Protein AF-A0A8H4B605-F1 (afdb_monomer)

pLDDT: mean 70.9, std 27.15, range [21.08, 97.38]

Sequence (275 aa):
MTSKRIHILRTYYYMKIYSFSKIIHRFPTRLSHQQNQSVSSTRENDRNFKDRLQKLKGLFDEDLINVEVYKEAQSDLLKSFIRKVPDSIPDILEYKEPLSLLSTQGADWDYQEAPELREILKSCLTKFFGAYKNGKREKKNSPLFTIMGGAGIGKSRLLTELPQIARSAVDNDELKKRLDNALVFNISFENGTAYDPDLDQNPSFAVGTRMLWQLQRRPDMMFPEFQENPKHQLTPRDIIARIARSKHQEPSDLTVFLLLDGVHKLMENSDDGVN

Mean predicted aligned error: 15.96 Å

Structure (mmCIF, N/CA/C/O backbone):
data_AF-A0A8H4B605-F1
#
_entry.id   AF-A0A8H4B605-F1
#
loop_
_atom_site.group_PDB
_atom_site.id
_atom_site.type_symbol
_atom_site.label_atom_id
_atom_site.label_alt_id
_atom_site.label_comp_id
_atom_site.label_asym_id
_atom_site.label_entity_id
_atom_site.label_seq_id
_atom_site.pdbx_PDB_ins_code
_atom_site.Cartn_x
_atom_site.Cartn_y
_atom_site.Cartn_z
_atom_site.occupancy
_atom_site.B_iso_or_equiv
_atom_site.auth_seq_id
_atom_site.auth_comp_id
_atom_site.auth_asym_id
_atom_site.auth_atom_id
_atom_site.pdbx_PDB_model_num
ATOM 1 N N . MET A 1 1 ? 33.235 8.690 28.023 1.00 32.97 1 MET A N 1
ATOM 2 C CA . MET A 1 1 ? 31.792 8.371 27.984 1.00 32.97 1 MET A CA 1
ATOM 3 C C . MET A 1 1 ? 31.029 9.642 27.649 1.00 32.97 1 MET A C 1
ATOM 5 O O . MET A 1 1 ? 30.747 10.437 28.532 1.00 32.97 1 MET A O 1
ATOM 9 N N . THR A 1 2 ? 30.786 9.892 26.367 1.00 27.16 2 THR A N 1
ATOM 10 C CA . THR A 1 2 ? 30.108 11.100 25.879 1.00 27.16 2 THR A CA 1
ATOM 11 C C . THR A 1 2 ? 28.734 10.708 25.350 1.00 27.16 2 THR A C 1
ATOM 13 O O . THR A 1 2 ? 28.610 10.025 24.338 1.00 27.16 2 THR A O 1
ATOM 16 N N . SER A 1 3 ? 27.706 11.111 26.095 1.00 26.75 3 SER A N 1
ATOM 17 C CA . SER A 1 3 ? 26.292 10.954 25.758 1.00 26.75 3 SER A CA 1
ATOM 18 C C . SER A 1 3 ? 25.969 11.750 24.491 1.00 26.75 3 SER A C 1
ATOM 20 O O . SER A 1 3 ? 26.014 12.981 24.497 1.00 26.75 3 SER A O 1
ATOM 22 N N . LYS A 1 4 ? 25.669 11.057 23.386 1.00 25.64 4 LYS A N 1
ATOM 23 C CA . LYS A 1 4 ? 25.084 11.676 22.191 1.00 25.64 4 LYS A CA 1
ATOM 24 C C . LYS A 1 4 ? 23.569 11.709 22.367 1.00 25.64 4 LYS A C 1
ATOM 26 O O . LYS A 1 4 ? 22.887 10.706 22.182 1.00 25.64 4 LYS A O 1
ATOM 31 N N . ARG A 1 5 ? 23.062 12.884 22.744 1.00 24.67 5 ARG A N 1
ATOM 32 C CA . ARG A 1 5 ? 21.639 13.233 22.693 1.00 24.67 5 ARG A CA 1
ATOM 33 C C . ARG A 1 5 ? 21.150 13.118 21.248 1.00 24.67 5 ARG A C 1
ATOM 35 O O . ARG A 1 5 ? 21.671 13.795 20.365 1.00 24.67 5 ARG A O 1
ATOM 42 N N . ILE A 1 6 ? 20.147 12.276 21.022 1.00 24.70 6 ILE A N 1
ATOM 43 C CA . ILE A 1 6 ? 19.386 12.248 19.773 1.00 24.70 6 ILE A CA 1
ATOM 44 C C . ILE A 1 6 ? 18.466 13.471 19.795 1.00 24.70 6 ILE A C 1
ATOM 46 O O . ILE A 1 6 ? 17.537 13.556 20.596 1.00 24.70 6 ILE A O 1
ATOM 50 N N . HIS A 1 7 ? 18.767 14.457 18.953 1.00 21.78 7 HIS A N 1
ATOM 51 C CA . HIS A 1 7 ? 17.879 15.584 18.705 1.00 21.78 7 HIS A CA 1
ATOM 52 C C . HIS A 1 7 ? 16.740 15.123 17.793 1.00 21.78 7 HIS A C 1
ATOM 54 O O . HIS A 1 7 ? 16.930 14.953 16.592 1.00 21.78 7 HIS A O 1
ATOM 60 N N . ILE A 1 8 ? 15.549 14.936 18.363 1.00 24.34 8 ILE A N 1
ATOM 61 C CA . ILE A 1 8 ? 14.305 14.856 17.593 1.00 24.34 8 ILE A CA 1
ATOM 62 C C . ILE A 1 8 ? 14.005 16.280 17.114 1.00 24.34 8 ILE A C 1
ATOM 64 O O . ILE A 1 8 ? 13.474 17.109 17.856 1.00 24.34 8 ILE A O 1
ATOM 68 N N . LEU A 1 9 ? 14.419 16.594 15.887 1.00 22.38 9 LEU A N 1
ATOM 69 C CA . LEU A 1 9 ? 14.043 17.835 15.221 1.00 22.38 9 LEU A CA 1
ATOM 70 C C . LEU A 1 9 ? 12.540 17.780 14.921 1.00 22.38 9 LEU A C 1
ATOM 72 O O . LEU A 1 9 ? 12.080 17.024 14.069 1.00 22.38 9 LEU A O 1
ATOM 76 N N . ARG A 1 10 ? 11.768 18.586 15.659 1.00 24.62 10 ARG A N 1
ATOM 77 C CA . ARG A 1 10 ? 10.429 19.012 15.246 1.00 24.62 10 ARG A CA 1
ATOM 78 C C . ARG A 1 10 ? 10.593 19.847 13.984 1.00 24.62 10 ARG A C 1
ATOM 80 O O . ARG A 1 10 ? 10.983 21.008 14.073 1.00 24.62 10 ARG A O 1
ATOM 87 N N . THR A 1 11 ? 10.250 19.273 12.842 1.00 22.33 11 THR A N 1
ATOM 88 C CA . THR A 1 11 ? 10.233 20.007 11.582 1.00 22.33 11 THR A CA 1
ATOM 89 C C . THR A 1 11 ? 8.805 20.050 11.053 1.00 22.33 11 THR A C 1
ATOM 91 O O . THR A 1 11 ? 8.219 19.026 10.710 1.00 22.33 11 THR A O 1
ATOM 94 N N . TYR A 1 12 ? 8.226 21.250 11.047 1.00 23.52 12 TYR A N 1
ATOM 95 C CA . TYR A 1 12 ? 6.986 21.560 10.346 1.00 23.52 12 TYR A CA 1
ATOM 96 C C . TYR A 1 12 ? 7.313 21.745 8.864 1.00 23.52 12 TYR A C 1
ATOM 98 O O . TYR A 1 12 ? 8.066 22.656 8.542 1.00 23.52 12 TYR A O 1
ATOM 106 N N . TYR A 1 13 ? 6.711 20.950 7.979 1.00 22.55 13 TYR A N 1
ATOM 107 C CA . TYR A 1 13 ? 6.620 21.285 6.557 1.00 22.55 13 TYR A CA 1
ATOM 108 C C . TYR A 1 13 ? 5.238 20.910 6.020 1.00 22.55 13 TYR A C 1
ATOM 110 O O . TYR A 1 13 ? 4.766 19.780 6.155 1.00 22.55 13 TYR A O 1
ATOM 118 N N . TYR A 1 14 ? 4.566 21.908 5.446 1.00 21.41 14 TYR A N 1
ATOM 119 C CA . TYR A 1 14 ? 3.368 21.742 4.637 1.00 21.41 14 TYR A CA 1
ATOM 120 C C . TYR A 1 14 ? 3.775 21.099 3.311 1.00 21.41 14 TYR A C 1
ATOM 122 O O . TYR A 1 14 ? 4.576 21.678 2.589 1.00 21.41 14 TYR A O 1
ATOM 130 N N . MET A 1 15 ? 3.164 19.978 2.925 1.00 22.03 15 MET A N 1
ATOM 131 C CA . MET A 1 15 ? 3.163 19.578 1.517 1.00 22.03 15 MET A CA 1
ATOM 132 C C . MET A 1 15 ? 1.749 19.209 1.081 1.00 22.03 15 MET A C 1
ATOM 134 O O . MET A 1 15 ? 1.165 18.197 1.466 1.00 22.03 15 MET A O 1
ATOM 138 N N . LYS A 1 16 ? 1.165 20.132 0.319 1.00 21.08 16 LYS A N 1
ATOM 139 C CA . LYS A 1 16 ? -0.187 20.091 -0.227 1.00 21.08 16 LYS A CA 1
ATOM 140 C C . LYS A 1 16 ? -0.076 19.533 -1.645 1.00 21.08 16 LYS A C 1
ATOM 142 O O . LYS A 1 16 ? 0.220 20.286 -2.564 1.00 21.08 16 LYS A O 1
ATOM 147 N N . ILE A 1 17 ? -0.297 18.232 -1.834 1.00 23.45 17 ILE A N 1
ATOM 148 C CA . ILE A 1 17 ? -0.328 17.638 -3.181 1.00 23.45 17 ILE A CA 1
ATOM 149 C C . ILE A 1 17 ? -1.781 17.547 -3.666 1.00 23.45 17 ILE A C 1
ATOM 151 O O . ILE A 1 17 ? -2.676 17.005 -3.004 1.00 23.45 17 ILE A O 1
ATOM 155 N N . TYR A 1 18 ? -2.027 18.162 -4.820 1.00 23.50 18 TYR A N 1
ATOM 156 C CA . TYR A 1 18 ? -3.325 18.241 -5.478 1.00 23.50 18 TYR A CA 1
ATOM 157 C C . TYR A 1 18 ? -3.777 16.864 -5.989 1.00 23.50 18 TYR A C 1
ATOM 159 O O . TYR A 1 18 ? -2.976 16.037 -6.404 1.00 23.50 18 TYR A O 1
ATOM 167 N N . SER A 1 19 ? -5.092 16.615 -5.947 1.00 23.27 19 SER A N 1
ATOM 168 C CA . SER A 1 19 ? -5.689 15.430 -6.586 1.00 23.27 19 SER A CA 1
ATOM 169 C C . SER A 1 19 ? -5.988 15.789 -8.023 1.00 23.27 19 SER A C 1
ATOM 171 O O . SER A 1 19 ? -6.742 16.733 -8.260 1.00 23.27 19 SER A O 1
ATOM 173 N N . PHE A 1 20 ? -5.456 15.011 -8.956 1.00 25.25 20 PHE A N 1
ATOM 174 C CA . PHE A 1 20 ? -5.861 15.056 -10.349 1.00 25.25 20 PHE A CA 1
ATOM 175 C C . PHE A 1 20 ? -7.273 14.484 -10.488 1.00 25.25 20 PHE A C 1
ATOM 177 O O . PHE A 1 20 ? -7.482 13.276 -10.527 1.00 25.25 20 PHE A O 1
ATOM 184 N N . SER A 1 21 ? -8.265 15.369 -10.555 1.00 21.86 21 SER A N 1
ATOM 185 C CA . SER A 1 21 ? -9.557 15.049 -11.157 1.00 21.86 21 SER A CA 1
ATOM 186 C C . SER A 1 21 ? -10.219 16.317 -11.700 1.00 21.86 21 SER A C 1
ATOM 188 O O . SER A 1 21 ? -10.618 17.176 -10.919 1.00 21.86 21 SER A O 1
ATOM 190 N N . LYS A 1 22 ? -10.382 16.352 -13.031 1.00 24.72 22 LYS A N 1
ATOM 191 C CA . LYS A 1 22 ? -11.228 17.248 -13.848 1.00 24.72 22 LYS A CA 1
ATOM 192 C C . LYS A 1 22 ? -10.863 18.738 -13.902 1.00 24.72 22 LYS A C 1
ATOM 194 O O . LYS A 1 22 ? -11.338 19.493 -13.068 1.00 24.72 22 LYS A O 1
ATOM 199 N N . ILE A 1 23 ? -10.246 19.162 -15.014 1.00 24.00 23 ILE A N 1
ATOM 200 C CA . ILE A 1 23 ? -10.717 20.312 -15.815 1.00 24.00 23 ILE A CA 1
ATOM 201 C C . ILE A 1 23 ? -10.510 19.974 -17.302 1.00 24.00 23 ILE A C 1
ATOM 203 O O . ILE A 1 23 ? -9.414 20.091 -17.837 1.00 24.00 23 ILE A O 1
ATOM 207 N N . ILE A 1 24 ? -11.585 19.540 -17.964 1.00 24.69 24 ILE A N 1
ATOM 208 C CA . ILE A 1 24 ? -11.766 19.730 -19.406 1.00 24.69 24 ILE A CA 1
ATOM 209 C C . ILE A 1 24 ? -12.488 21.068 -19.525 1.00 24.69 24 ILE A C 1
ATOM 211 O O . ILE A 1 24 ? -13.655 21.147 -19.156 1.00 24.69 24 ILE A O 1
ATOM 215 N N . HIS A 1 25 ? -11.827 22.102 -20.039 1.00 23.80 25 HIS A N 1
ATOM 216 C CA . HIS A 1 25 ? -12.519 23.196 -20.712 1.00 23.80 25 HIS A CA 1
ATOM 217 C C . HIS A 1 25 ? -11.689 23.704 -21.895 1.00 23.80 25 HIS A C 1
ATOM 219 O O . HIS A 1 25 ? -10.498 23.969 -21.795 1.00 23.80 25 HIS A O 1
ATOM 225 N N . ARG A 1 26 ? -12.399 23.735 -23.023 1.00 23.75 26 ARG A N 1
ATOM 226 C CA . ARG A 1 26 ? -12.074 24.121 -24.399 1.00 23.75 26 ARG A CA 1
ATOM 227 C C . ARG A 1 26 ? -10.997 25.201 -24.595 1.00 23.75 26 ARG A C 1
ATOM 229 O O . ARG A 1 26 ? -11.018 26.249 -23.962 1.00 23.75 26 ARG A O 1
ATOM 236 N N . PHE A 1 27 ? -10.178 24.939 -25.616 1.00 22.47 27 PHE A N 1
ATOM 237 C CA . PHE A 1 27 ? -9.334 25.867 -26.376 1.00 22.47 27 PHE A CA 1
ATOM 238 C C . PHE A 1 27 ? -10.037 27.171 -26.794 1.00 22.47 27 PHE A C 1
ATOM 240 O O . PHE A 1 27 ? -11.244 27.180 -27.050 1.00 22.47 27 PHE A O 1
ATOM 247 N N . PRO A 1 28 ? -9.225 28.200 -27.088 1.00 23.44 28 PRO A N 1
ATOM 248 C CA . PRO A 1 28 ? -9.201 28.712 -28.450 1.00 23.44 28 PRO A CA 1
ATOM 249 C C . PRO A 1 28 ? -7.814 28.590 -29.100 1.00 23.44 28 PRO A C 1
ATOM 251 O O . PRO A 1 28 ? -6.766 28.791 -28.494 1.00 23.44 28 PRO A O 1
ATOM 254 N N . THR A 1 29 ? -7.865 28.238 -30.379 1.00 28.08 29 THR A N 1
ATOM 255 C CA . THR A 1 29 ? -6.799 28.148 -31.381 1.00 28.08 29 THR A CA 1
ATOM 256 C C . THR A 1 29 ? -5.904 29.384 -31.479 1.00 28.08 29 THR A C 1
ATOM 258 O O . THR A 1 29 ? -6.416 30.493 -31.626 1.00 28.08 29 THR A O 1
ATOM 261 N N . ARG A 1 30 ? -4.589 29.165 -31.625 1.00 23.16 30 ARG A N 1
ATOM 262 C CA . ARG A 1 30 ? -3.732 29.929 -32.549 1.00 23.16 30 ARG A CA 1
ATOM 263 C C . ARG A 1 30 ? -2.654 29.024 -33.151 1.00 23.16 30 ARG A C 1
ATOM 265 O O . ARG A 1 30 ? -1.849 28.433 -32.442 1.00 23.16 30 ARG A O 1
ATOM 272 N N . LEU A 1 31 ? -2.703 28.923 -34.476 1.00 28.09 31 LEU A N 1
ATOM 273 C CA . LEU A 1 31 ? -1.689 28.353 -35.357 1.00 28.09 31 LEU A CA 1
ATOM 274 C C . LEU A 1 31 ? -0.429 29.228 -35.350 1.00 28.09 31 LEU A C 1
ATOM 276 O O . LEU A 1 31 ? -0.543 30.437 -35.538 1.00 28.09 31 LEU A O 1
ATOM 280 N N . SER A 1 32 ? 0.749 28.609 -35.282 1.00 25.92 32 SER A N 1
ATOM 281 C CA . SER A 1 32 ? 1.914 29.051 -36.057 1.00 25.92 32 SER A CA 1
ATOM 282 C C . SER A 1 32 ? 2.944 27.927 -36.196 1.00 25.92 32 SER A C 1
ATOM 284 O O . SER A 1 32 ? 3.294 27.257 -35.231 1.00 25.92 32 SER A O 1
ATOM 286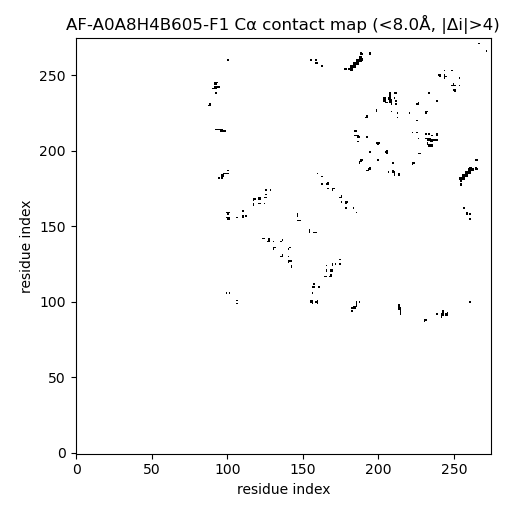 N N . HIS A 1 33 ? 3.369 27.752 -37.444 1.00 30.44 33 HIS A N 1
ATOM 287 C CA . HIS A 1 33 ? 4.397 26.886 -38.014 1.00 30.44 33 HIS A CA 1
ATOM 288 C C . HIS A 1 33 ? 5.571 26.435 -37.129 1.00 30.44 33 HIS A C 1
ATOM 290 O O . HIS A 1 33 ? 6.302 27.267 -36.608 1.00 30.44 33 HIS A O 1
ATOM 296 N N . GLN A 1 34 ? 5.854 25.126 -37.170 1.00 27.06 34 GLN A N 1
ATOM 297 C CA . GLN A 1 34 ? 7.146 24.574 -37.616 1.00 27.06 34 GLN A CA 1
ATOM 298 C C . GLN A 1 34 ? 6.997 23.060 -37.878 1.00 27.06 34 GLN A C 1
ATOM 300 O O . GLN A 1 34 ? 7.160 22.222 -36.999 1.00 27.06 34 GLN A O 1
ATOM 305 N N . GLN A 1 35 ? 6.642 22.709 -39.117 1.00 31.20 35 GLN A N 1
ATOM 306 C CA . GLN A 1 35 ? 6.893 21.384 -39.686 1.00 31.20 35 GLN A CA 1
ATOM 307 C C . GLN A 1 35 ? 8.204 21.466 -40.467 1.00 31.20 35 GLN A C 1
ATOM 309 O O . GLN A 1 35 ? 8.318 22.328 -41.335 1.00 31.20 35 GLN A O 1
ATOM 314 N N . ASN A 1 36 ? 9.154 20.587 -40.134 1.00 32.16 36 ASN A N 1
ATOM 315 C CA . ASN A 1 36 ? 10.130 19.924 -41.017 1.00 32.16 36 ASN A CA 1
ATOM 316 C C . ASN A 1 36 ? 11.431 19.649 -40.257 1.00 32.16 36 ASN A C 1
ATOM 318 O O . ASN A 1 36 ? 12.323 20.489 -40.279 1.00 32.16 36 ASN A O 1
ATOM 322 N N . GLN A 1 37 ? 11.552 18.468 -39.629 1.00 31.28 37 GLN A N 1
ATOM 323 C CA . GLN A 1 37 ? 12.867 17.859 -39.340 1.00 31.28 37 GLN A CA 1
ATOM 324 C C . GLN A 1 37 ? 12.869 16.354 -38.967 1.00 31.28 37 GLN A C 1
ATOM 326 O O . GLN A 1 37 ? 13.937 15.801 -38.744 1.00 31.28 37 GLN A O 1
ATOM 331 N N . SER A 1 38 ? 11.740 15.632 -38.962 1.00 31.97 38 SER A N 1
ATOM 332 C CA . SER A 1 38 ? 11.678 14.252 -38.423 1.00 31.97 38 SER A CA 1
ATOM 333 C C . SER A 1 38 ? 11.599 13.101 -39.445 1.00 31.97 38 SER A C 1
ATOM 335 O O . SER A 1 38 ? 11.266 11.981 -39.068 1.00 31.97 38 SER A O 1
ATOM 337 N N . VAL A 1 39 ? 11.913 13.319 -40.730 1.00 33.44 39 VAL A N 1
ATOM 338 C CA . VAL A 1 39 ? 11.772 12.272 -41.779 1.00 33.44 39 VAL A CA 1
ATOM 339 C C . VAL A 1 39 ? 13.117 11.687 -42.260 1.00 33.44 39 VAL A C 1
ATOM 341 O O . VAL A 1 39 ? 13.137 10.706 -43.001 1.00 33.44 39 VAL A O 1
ATOM 344 N N . SER A 1 40 ? 14.266 12.219 -41.828 1.00 32.38 40 SER A N 1
ATOM 345 C CA . SER A 1 40 ? 15.587 11.744 -42.285 1.00 32.38 40 SER A CA 1
ATOM 346 C C . SER A 1 40 ? 16.248 10.685 -41.390 1.00 32.38 40 SER A C 1
ATOM 348 O O . SER A 1 40 ? 16.990 9.859 -41.914 1.00 32.38 40 SER A O 1
ATOM 350 N N . SER A 1 41 ? 15.957 10.628 -40.085 1.00 33.22 41 SER A N 1
ATOM 351 C CA . SER A 1 41 ? 16.666 9.745 -39.135 1.00 33.22 41 SER A CA 1
ATOM 352 C C . SER A 1 41 ? 16.191 8.284 -39.131 1.00 33.22 41 SER A C 1
ATOM 354 O O . SER A 1 41 ? 16.924 7.386 -38.723 1.00 33.22 41 SER A O 1
ATOM 356 N N . THR A 1 42 ? 14.990 8.000 -39.639 1.00 36.31 42 THR A N 1
ATOM 357 C CA . THR A 1 42 ? 14.429 6.636 -39.697 1.00 36.31 42 THR A CA 1
ATOM 358 C C . THR A 1 42 ? 14.982 5.807 -40.862 1.00 36.31 42 THR A C 1
ATOM 360 O O . THR A 1 42 ? 15.028 4.585 -40.775 1.00 36.31 42 THR A O 1
ATOM 363 N N . ARG A 1 43 ? 15.470 6.442 -41.940 1.00 34.59 43 ARG A N 1
ATOM 364 C CA . ARG A 1 43 ? 16.027 5.744 -43.121 1.00 34.59 43 ARG A CA 1
ATOM 365 C C . ARG A 1 43 ? 17.501 5.352 -42.988 1.00 34.59 43 ARG A C 1
ATOM 367 O O . ARG A 1 43 ? 18.003 4.603 -43.831 1.00 34.59 43 ARG A O 1
ATOM 374 N N . GLU A 1 44 ? 18.197 5.880 -41.987 1.00 36.41 44 GLU A N 1
ATOM 375 C CA . GLU A 1 44 ? 19.629 5.650 -41.766 1.00 36.41 44 GLU A CA 1
ATOM 376 C C . GLU A 1 44 ? 19.870 4.440 -40.846 1.00 36.41 44 GLU A C 1
ATOM 378 O O . GLU A 1 44 ? 20.739 3.613 -41.124 1.00 36.41 44 GLU A O 1
ATOM 383 N N . ASN A 1 45 ? 18.998 4.231 -39.852 1.00 40.50 45 ASN A N 1
ATOM 384 C CA . ASN A 1 45 ? 19.025 3.046 -38.984 1.00 40.50 45 ASN A CA 1
ATOM 385 C C . ASN A 1 45 ? 18.645 1.748 -39.721 1.00 40.50 45 ASN A C 1
ATOM 387 O O . ASN A 1 45 ? 19.232 0.695 -39.469 1.00 40.50 45 ASN A O 1
ATOM 391 N N . ASP A 1 46 ? 17.735 1.830 -40.695 1.00 42.34 46 ASP A N 1
ATOM 392 C CA . ASP A 1 46 ? 17.278 0.673 -41.479 1.00 42.34 46 ASP A CA 1
ATOM 393 C C . ASP A 1 46 ? 18.338 0.160 -42.475 1.00 42.34 46 ASP A C 1
ATOM 395 O O . ASP A 1 46 ? 18.443 -1.041 -42.742 1.00 42.34 46 ASP A O 1
ATOM 399 N N . ARG A 1 47 ? 19.177 1.063 -43.009 1.00 43.50 47 ARG A N 1
ATOM 400 C CA . ARG A 1 47 ? 20.316 0.691 -43.869 1.00 43.50 47 ARG A CA 1
ATOM 401 C C . ARG A 1 47 ? 21.427 0.014 -43.072 1.00 43.50 47 ARG A C 1
ATOM 403 O O . ARG A 1 47 ? 21.970 -0.991 -43.520 1.00 43.50 47 ARG A O 1
ATOM 410 N N . ASN A 1 48 ? 21.691 0.501 -41.862 1.00 45.88 48 ASN A N 1
ATOM 411 C CA . ASN A 1 48 ? 22.718 -0.051 -40.981 1.00 45.88 48 ASN A CA 1
ATOM 412 C C . ASN A 1 48 ? 22.365 -1.477 -40.498 1.00 45.88 48 ASN A C 1
ATOM 414 O O . ASN A 1 48 ? 23.240 -2.325 -40.330 1.00 45.88 48 ASN A O 1
ATOM 418 N N . PHE A 1 49 ? 21.073 -1.791 -40.345 1.00 39.62 49 PHE A N 1
ATOM 419 C CA . PHE A 1 49 ? 20.608 -3.143 -40.015 1.00 39.62 49 PHE A CA 1
ATOM 420 C C . PHE A 1 49 ? 20.740 -4.127 -41.193 1.00 39.62 49 PHE A C 1
ATOM 422 O O . PHE A 1 49 ? 21.191 -5.261 -41.008 1.00 39.62 49 PHE A O 1
ATOM 429 N N . LYS A 1 50 ? 20.417 -3.690 -42.420 1.00 43.81 50 LYS A N 1
ATOM 430 C CA . LYS A 1 50 ? 20.562 -4.519 -43.631 1.00 43.81 50 LYS A CA 1
ATOM 431 C C . LYS A 1 50 ? 22.023 -4.827 -43.966 1.00 43.81 50 LYS A C 1
ATOM 433 O O . LYS A 1 50 ? 22.320 -5.983 -44.259 1.00 43.81 50 LYS A O 1
ATOM 438 N N . ASP A 1 51 ? 22.934 -3.867 -43.813 1.00 48.00 51 ASP A N 1
ATOM 439 C CA . ASP A 1 51 ? 24.374 -4.092 -44.023 1.00 48.00 51 ASP A CA 1
ATOM 440 C C . ASP A 1 51 ? 24.974 -5.063 -42.989 1.00 48.00 51 ASP A C 1
ATOM 442 O O . ASP A 1 51 ? 25.833 -5.886 -43.320 1.00 48.00 51 ASP A O 1
ATOM 446 N N . ARG A 1 52 ? 24.484 -5.042 -41.738 1.00 45.56 52 ARG A N 1
ATOM 447 C CA . ARG A 1 52 ? 24.879 -6.012 -40.697 1.00 45.56 52 ARG A CA 1
ATOM 448 C C . ARG A 1 52 ? 24.359 -7.422 -40.992 1.00 45.56 52 ARG A C 1
ATOM 450 O O . ARG A 1 52 ? 25.090 -8.388 -40.782 1.00 45.56 52 ARG A O 1
ATOM 457 N N . LEU A 1 53 ? 23.149 -7.547 -41.541 1.00 39.00 53 LEU A N 1
ATOM 458 C CA . LEU A 1 53 ? 22.590 -8.825 -42.005 1.00 39.00 53 LEU A CA 1
ATOM 459 C C . LEU A 1 53 ? 23.316 -9.374 -43.238 1.00 39.00 53 LEU A C 1
ATOM 461 O O . 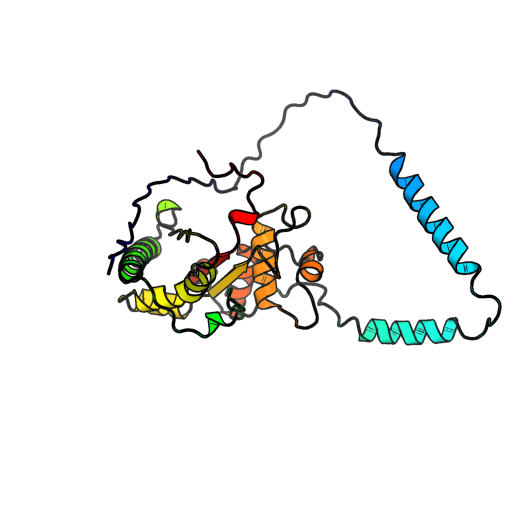LEU A 1 53 ? 23.476 -10.586 -43.368 1.00 39.00 53 LEU A O 1
ATOM 465 N N . GLN A 1 54 ? 23.781 -8.504 -44.132 1.00 44.34 54 GLN A N 1
ATOM 466 C CA . GLN A 1 54 ? 24.507 -8.907 -45.335 1.00 44.34 54 GLN A CA 1
ATOM 467 C C . GLN A 1 54 ? 25.940 -9.358 -45.009 1.00 44.34 54 GLN A C 1
ATOM 469 O O . GLN A 1 54 ? 26.416 -10.327 -45.596 1.00 44.34 54 GLN A O 1
ATOM 474 N N . LYS A 1 55 ? 26.575 -8.761 -43.986 1.00 44.56 55 LYS A N 1
ATOM 475 C CA . LYS A 1 55 ? 27.839 -9.252 -43.404 1.00 44.56 55 LYS A CA 1
ATOM 476 C C . LYS A 1 55 ? 27.715 -10.615 -42.712 1.00 44.56 55 LYS A C 1
ATOM 478 O O . LYS A 1 55 ? 28.668 -11.382 -42.744 1.00 44.56 55 LYS A O 1
ATOM 483 N N . LEU A 1 56 ? 26.560 -10.934 -42.123 1.00 38.69 56 LEU A N 1
ATOM 484 C CA . LEU A 1 56 ? 26.303 -12.240 -41.493 1.00 38.69 56 LEU A CA 1
ATOM 485 C C . LEU A 1 56 ? 26.037 -13.361 -42.510 1.00 38.69 56 LEU A C 1
ATOM 487 O O . LEU A 1 56 ? 26.300 -14.523 -42.217 1.00 38.69 56 LEU A O 1
ATOM 491 N N . LYS A 1 57 ? 25.555 -13.024 -43.713 1.00 38.19 57 LYS A N 1
ATOM 492 C CA . LYS A 1 57 ? 25.302 -13.993 -44.792 1.00 38.19 57 LYS A CA 1
ATOM 493 C C . LYS A 1 57 ? 26.567 -14.491 -45.497 1.00 38.19 57 LYS A C 1
ATOM 495 O O . LYS A 1 57 ? 26.517 -15.553 -46.094 1.00 38.19 57 LYS A O 1
ATOM 500 N N . GLY A 1 58 ? 27.687 -13.769 -45.407 1.00 37.56 58 GLY A N 1
ATOM 501 C CA . GLY A 1 58 ? 28.976 -14.184 -45.984 1.00 37.56 58 GLY A CA 1
ATOM 502 C C . GLY A 1 58 ? 29.807 -15.125 -45.102 1.00 37.56 58 GLY A C 1
ATOM 503 O O . GLY A 1 58 ? 30.970 -15.359 -45.406 1.00 37.56 58 GLY A O 1
ATOM 504 N N . LEU A 1 59 ? 29.249 -15.604 -43.984 1.00 37.75 59 LEU A N 1
ATOM 505 C CA . LEU A 1 59 ? 29.934 -16.460 -43.005 1.00 37.75 59 LEU A CA 1
ATOM 506 C C . LEU A 1 59 ? 29.512 -17.936 -43.069 1.00 37.75 59 LEU A C 1
ATOM 508 O O . LEU A 1 59 ? 30.072 -18.744 -42.334 1.00 37.75 59 LEU A O 1
ATOM 512 N N . PHE A 1 60 ? 28.559 -18.294 -43.934 1.00 32.44 60 PHE A N 1
ATOM 513 C CA . PHE A 1 60 ? 28.048 -19.658 -44.057 1.00 32.44 60 PHE A CA 1
ATOM 514 C C . PHE A 1 60 ? 27.781 -19.983 -45.527 1.00 32.44 60 PHE A C 1
ATOM 516 O O . PHE A 1 60 ? 26.697 -19.697 -46.033 1.00 32.44 60 PHE A O 1
ATOM 523 N N . ASP A 1 61 ? 28.782 -20.555 -46.195 1.00 33.97 61 ASP A N 1
ATOM 524 C CA . ASP A 1 61 ? 28.581 -21.245 -47.468 1.00 33.97 61 ASP A CA 1
ATOM 525 C C . ASP A 1 61 ? 28.332 -22.737 -47.216 1.00 33.97 61 ASP A C 1
ATOM 527 O O . ASP A 1 61 ? 29.042 -23.381 -46.448 1.00 33.97 61 ASP A O 1
ATOM 531 N N . GLU A 1 62 ? 27.284 -23.203 -47.895 1.00 38.69 62 GLU A N 1
ATOM 532 C CA . GLU A 1 62 ? 26.910 -24.576 -48.242 1.00 38.69 62 GLU A CA 1
ATOM 533 C C . GLU A 1 62 ? 26.816 -25.622 -47.121 1.00 38.69 62 GLU A C 1
ATOM 535 O O . GLU A 1 62 ? 27.730 -26.395 -46.880 1.00 38.69 62 GLU A O 1
ATOM 540 N N . ASP A 1 63 ? 25.618 -25.717 -46.533 1.00 35.06 63 ASP A N 1
ATOM 541 C CA . ASP A 1 63 ? 24.923 -27.003 -46.376 1.00 35.06 63 ASP A CA 1
ATOM 542 C C . ASP A 1 63 ? 23.407 -26.750 -46.322 1.00 35.06 63 ASP A C 1
ATOM 544 O O . ASP A 1 63 ? 22.763 -26.566 -45.286 1.00 35.06 63 ASP A O 1
ATOM 548 N N . LEU A 1 64 ? 22.836 -26.666 -47.522 1.00 38.78 64 LEU A N 1
ATOM 549 C CA . LEU A 1 64 ? 21.429 -26.423 -47.830 1.00 38.78 64 LEU A CA 1
ATOM 550 C C . LEU A 1 64 ? 20.596 -27.703 -47.643 1.00 38.78 64 LEU A C 1
ATOM 552 O O . LEU A 1 64 ? 19.950 -28.163 -48.575 1.00 38.78 64 LEU A O 1
ATOM 556 N N . ILE A 1 65 ? 20.588 -28.301 -46.448 1.00 35.69 65 ILE A N 1
ATOM 557 C CA . ILE A 1 65 ? 19.663 -29.395 -46.103 1.00 35.69 65 ILE A CA 1
ATOM 558 C C . ILE A 1 65 ? 19.236 -29.236 -44.630 1.00 35.69 65 ILE A C 1
ATOM 560 O O . ILE A 1 65 ? 20.069 -29.289 -43.734 1.00 35.69 65 ILE A O 1
ATOM 564 N N . ASN A 1 66 ? 17.921 -29.073 -44.394 1.00 34.38 66 ASN A N 1
ATOM 565 C CA . ASN A 1 66 ? 17.198 -29.031 -43.096 1.00 34.38 66 ASN A CA 1
ATOM 566 C C . ASN A 1 66 ? 16.812 -27.670 -42.470 1.00 34.38 66 ASN A C 1
ATOM 568 O O . ASN A 1 66 ? 16.656 -27.582 -41.253 1.00 34.38 66 ASN A O 1
ATOM 572 N N . VAL A 1 67 ? 16.525 -26.624 -43.255 1.00 31.66 67 VAL A N 1
ATOM 573 C CA . VAL A 1 67 ? 15.943 -25.374 -42.700 1.00 31.66 67 VAL A CA 1
ATOM 574 C C . VAL A 1 67 ? 14.412 -25.432 -42.524 1.00 31.66 67 VAL A C 1
ATOM 576 O O . VAL A 1 67 ? 13.874 -24.706 -41.690 1.00 31.66 67 VAL A O 1
ATOM 579 N N . GLU A 1 68 ? 13.685 -26.307 -43.229 1.00 32.47 68 GLU A N 1
ATOM 580 C CA . GLU A 1 68 ? 12.222 -26.423 -43.046 1.00 32.47 68 GLU A CA 1
ATOM 581 C C . GLU A 1 68 ? 11.830 -27.259 -41.818 1.00 32.47 68 GLU A C 1
ATOM 583 O O . GLU A 1 68 ? 10.972 -26.834 -41.048 1.00 32.47 68 GLU A O 1
ATOM 588 N N . VAL A 1 69 ? 12.535 -28.360 -41.534 1.00 33.59 69 VAL A N 1
ATOM 589 C CA . VAL A 1 69 ? 12.242 -29.225 -40.371 1.00 33.59 69 VAL A CA 1
ATOM 590 C C . VAL A 1 69 ? 12.627 -28.556 -39.039 1.00 33.59 69 VAL A C 1
ATOM 592 O O . VAL A 1 69 ? 11.944 -28.722 -38.028 1.00 33.59 69 VAL A O 1
ATOM 595 N N . TYR A 1 70 ? 13.676 -27.724 -39.026 1.00 29.77 70 TYR A N 1
ATOM 596 C CA . TYR A 1 70 ? 14.096 -26.991 -37.823 1.00 29.77 70 TYR A CA 1
ATOM 597 C C . TYR A 1 70 ? 13.180 -25.812 -37.461 1.00 29.77 70 TYR A C 1
ATOM 599 O O . TYR A 1 70 ? 13.123 -25.427 -36.292 1.00 29.77 70 TYR A O 1
ATOM 607 N N . LYS A 1 71 ? 12.437 -25.250 -38.424 1.00 36.22 71 LYS A N 1
ATOM 608 C CA . LYS A 1 71 ? 11.497 -24.148 -38.161 1.00 36.22 71 LYS A CA 1
ATOM 609 C C . LYS A 1 71 ? 10.226 -24.617 -37.462 1.00 36.22 71 LYS A C 1
ATOM 611 O O . LYS A 1 71 ? 9.755 -23.918 -36.568 1.00 36.22 71 LYS A O 1
ATOM 616 N N . GLU A 1 72 ? 9.697 -25.788 -37.809 1.00 39.56 72 GLU A N 1
ATOM 617 C CA . GLU A 1 72 ? 8.514 -26.340 -37.133 1.00 39.56 72 GLU A CA 1
ATOM 618 C C . GLU A 1 72 ? 8.845 -26.826 -35.718 1.00 39.56 72 GLU A C 1
ATOM 620 O O . GLU A 1 72 ? 8.161 -26.448 -34.767 1.00 39.56 72 GLU A O 1
ATOM 625 N N . ALA A 1 73 ? 9.962 -27.540 -35.539 1.00 40.97 73 ALA A N 1
ATOM 626 C CA . ALA A 1 73 ? 10.382 -28.018 -34.222 1.00 40.97 73 ALA A CA 1
ATOM 627 C C . ALA A 1 73 ? 10.713 -26.869 -33.251 1.00 40.97 73 ALA A C 1
ATOM 629 O O . ALA A 1 73 ? 10.316 -26.917 -32.086 1.00 40.97 73 ALA A O 1
ATOM 630 N N . GLN A 1 74 ? 11.382 -25.802 -33.716 1.00 40.44 74 GLN A N 1
ATOM 631 C CA . GLN A 1 74 ? 11.581 -24.603 -32.897 1.00 40.44 74 GLN A CA 1
ATOM 632 C C . GLN A 1 74 ? 10.293 -23.812 -32.705 1.00 40.44 74 GLN A C 1
ATOM 634 O O . GLN A 1 74 ? 10.119 -23.258 -31.630 1.00 40.44 74 GLN A O 1
ATOM 639 N N . SER A 1 75 ? 9.376 -23.777 -33.675 1.00 48.97 75 SER A N 1
ATOM 640 C CA . SER A 1 75 ? 8.081 -23.115 -33.507 1.00 48.97 75 SER A CA 1
ATOM 641 C C . SER A 1 75 ? 7.239 -23.780 -32.425 1.00 48.97 75 SER A C 1
ATOM 643 O O . SER A 1 75 ? 6.573 -23.062 -31.689 1.00 48.97 75 SER A O 1
ATOM 645 N N . ASP A 1 76 ? 7.233 -25.104 -32.321 1.00 46.47 76 ASP A N 1
ATOM 646 C CA . ASP A 1 76 ? 6.424 -25.813 -31.327 1.00 46.47 76 ASP A CA 1
ATOM 647 C C . ASP A 1 76 ? 7.110 -25.856 -29.951 1.00 46.47 76 ASP A C 1
ATOM 649 O O . ASP A 1 76 ? 6.443 -25.751 -28.916 1.00 46.47 76 ASP A O 1
ATOM 653 N N . LEU A 1 77 ? 8.448 -25.849 -29.912 1.00 45.91 77 LEU A N 1
ATOM 654 C CA . LEU A 1 77 ? 9.214 -25.576 -28.691 1.00 45.91 77 LEU A CA 1
ATOM 655 C C . LEU A 1 77 ? 9.039 -24.128 -28.211 1.00 45.91 77 LEU A C 1
ATOM 657 O O . LEU A 1 77 ? 8.785 -23.920 -27.033 1.00 45.91 77 LEU A O 1
ATOM 661 N N . LEU A 1 78 ? 9.067 -23.129 -29.099 1.00 39.88 78 LEU A N 1
ATOM 662 C CA . LEU A 1 78 ? 8.773 -21.726 -28.772 1.00 39.88 78 LEU A CA 1
ATOM 663 C C . LEU A 1 78 ? 7.315 -21.541 -28.354 1.00 39.88 78 LEU A C 1
ATOM 665 O O . LEU A 1 78 ? 7.060 -20.856 -27.374 1.00 39.88 78 LEU A O 1
ATOM 669 N N . LYS A 1 79 ? 6.349 -22.180 -29.023 1.00 41.97 79 LYS A N 1
ATOM 670 C CA . LYS A 1 79 ? 4.932 -22.147 -28.618 1.00 41.97 79 LYS A CA 1
ATOM 671 C C . LYS A 1 79 ? 4.687 -22.842 -27.278 1.00 41.97 79 LYS A C 1
ATOM 673 O O . LYS A 1 79 ? 3.769 -22.443 -26.570 1.00 41.97 79 LYS A O 1
ATOM 678 N N . SER A 1 80 ? 5.471 -23.864 -26.926 1.00 37.53 80 SER A N 1
ATOM 679 C CA . SER A 1 80 ? 5.381 -24.523 -25.614 1.00 37.53 80 SER A CA 1
ATOM 680 C C . SER A 1 80 ? 6.153 -23.777 -24.514 1.00 37.53 80 SER A C 1
ATOM 682 O O . SER A 1 80 ? 5.743 -23.837 -23.355 1.00 37.53 80 SER A O 1
ATOM 684 N N . PHE A 1 81 ? 7.195 -23.006 -24.864 1.00 39.19 81 PHE A N 1
ATOM 685 C CA . PHE A 1 81 ? 7.909 -22.097 -23.952 1.00 39.19 81 PHE A CA 1
ATOM 686 C C . PHE A 1 81 ? 7.186 -20.768 -23.722 1.00 39.19 81 PHE A C 1
ATOM 688 O O . PHE A 1 81 ? 7.248 -20.215 -22.623 1.00 39.19 81 PHE A O 1
ATOM 695 N N . ILE A 1 82 ? 6.435 -20.280 -24.714 1.00 41.75 82 ILE A N 1
ATOM 696 C CA . ILE A 1 82 ? 5.422 -19.241 -24.533 1.00 41.75 82 ILE A CA 1
ATOM 697 C C . ILE A 1 82 ? 4.267 -19.902 -23.778 1.00 41.75 82 ILE A C 1
ATOM 699 O O . ILE A 1 82 ? 3.216 -20.232 -24.327 1.00 41.75 82 ILE A O 1
ATOM 703 N N . ARG A 1 83 ? 4.451 -20.103 -22.467 1.00 41.41 83 ARG A N 1
ATOM 704 C CA . ARG A 1 83 ? 3.332 -20.164 -21.527 1.00 41.41 83 ARG A CA 1
ATOM 705 C C . ARG A 1 83 ? 2.445 -18.991 -21.901 1.00 41.41 83 ARG A C 1
ATOM 707 O O . ARG A 1 83 ? 2.875 -17.858 -21.700 1.00 41.41 83 ARG A O 1
ATOM 714 N N . LYS A 1 84 ? 1.268 -19.269 -22.476 1.00 43.06 84 LYS A N 1
ATOM 715 C CA . LYS A 1 84 ? 0.228 -18.280 -22.773 1.00 43.06 84 LYS A CA 1
ATOM 716 C C . LYS A 1 84 ? 0.105 -17.377 -21.552 1.00 43.06 84 LYS A C 1
ATOM 718 O O . LYS A 1 84 ? -0.525 -17.760 -20.567 1.00 43.06 84 LYS A O 1
ATOM 723 N N . VAL A 1 85 ? 0.759 -16.217 -21.585 1.00 46.53 85 VAL A N 1
ATOM 724 C CA . VAL A 1 85 ? 0.429 -15.129 -20.679 1.00 46.53 85 VAL A CA 1
ATOM 725 C C . VAL A 1 85 ? -1.035 -14.883 -21.004 1.00 46.53 85 VAL A C 1
ATOM 727 O O . VAL A 1 85 ? -1.336 -14.679 -22.182 1.00 46.53 85 VAL A O 1
ATOM 730 N N . PRO A 1 86 ? -1.961 -15.047 -20.046 1.00 50.12 86 PRO A N 1
ATOM 731 C CA . PRO A 1 86 ? -3.366 -14.840 -20.332 1.00 50.12 86 PRO A CA 1
ATOM 732 C C . PRO A 1 86 ? -3.509 -13.492 -21.029 1.00 50.12 86 PRO A C 1
ATOM 734 O O . PRO A 1 86 ? -3.038 -12.477 -20.520 1.00 50.12 86 PRO A O 1
ATOM 737 N N . ASP A 1 87 ? -4.128 -13.492 -22.208 1.00 57.66 87 ASP A N 1
ATOM 738 C CA . ASP A 1 87 ? -4.275 -12.302 -23.048 1.00 57.66 87 ASP A CA 1
ATOM 739 C C . ASP A 1 87 ? -5.075 -11.179 -22.366 1.00 57.66 87 ASP A C 1
ATOM 741 O O . ASP A 1 87 ? -5.217 -10.090 -22.915 1.00 57.66 87 ASP A O 1
ATOM 745 N N . SER A 1 88 ? -5.594 -11.411 -21.167 1.00 72.12 88 SER A N 1
ATOM 746 C CA . SER A 1 88 ? -6.344 -10.458 -20.369 1.00 72.12 88 SER A CA 1
ATOM 747 C C . SER A 1 88 ? -6.035 -10.655 -18.891 1.00 72.12 88 SER A C 1
ATOM 749 O O . SER A 1 88 ? -6.004 -11.789 -18.404 1.00 72.12 88 SER A O 1
ATOM 751 N N . ILE A 1 89 ? -5.889 -9.552 -18.157 1.00 84.25 89 ILE A N 1
ATOM 752 C CA . ILE A 1 89 ? -5.850 -9.596 -16.694 1.00 84.25 89 ILE A CA 1
ATOM 753 C C . ILE A 1 89 ? -7.200 -10.115 -16.186 1.00 84.25 89 ILE A C 1
ATOM 755 O O . ILE A 1 89 ? -8.233 -9.576 -16.591 1.00 84.25 89 ILE A O 1
ATOM 759 N N . PRO A 1 90 ? -7.217 -11.106 -15.278 1.00 88.50 90 PRO A N 1
ATOM 760 C CA . PRO A 1 90 ? -8.451 -11.618 -14.696 1.00 88.50 90 PRO A CA 1
ATOM 761 C C . PRO A 1 90 ? -9.297 -10.524 -14.034 1.00 88.50 90 PRO A C 1
ATOM 763 O O . PRO A 1 90 ? -8.779 -9.658 -13.323 1.00 88.50 90 PRO A O 1
ATOM 766 N N . ASP A 1 91 ? -10.617 -10.573 -14.219 1.00 89.88 91 ASP A N 1
ATOM 767 C CA . ASP A 1 91 ? -11.577 -9.643 -13.593 1.00 89.88 91 ASP A CA 1
ATOM 768 C C . ASP A 1 91 ? -11.717 -9.801 -12.079 1.00 89.88 91 ASP A C 1
ATOM 770 O O . ASP A 1 91 ? -12.259 -8.915 -11.406 1.00 89.88 91 ASP A O 1
ATOM 774 N N . ILE A 1 92 ? -11.178 -10.894 -11.551 1.00 93.38 92 ILE A N 1
ATOM 775 C CA . ILE A 1 92 ? -11.054 -11.201 -10.134 1.00 93.38 92 ILE A CA 1
ATOM 776 C C . ILE A 1 92 ? -9.567 -11.408 -9.853 1.00 93.38 92 ILE A C 1
ATOM 778 O O . ILE A 1 92 ? -8.913 -12.188 -10.542 1.00 93.38 92 ILE A O 1
ATOM 782 N N . LEU A 1 93 ? -9.034 -10.706 -8.854 1.00 95.38 93 LEU A N 1
ATOM 783 C CA . LEU A 1 93 ? -7.645 -10.854 -8.423 1.00 95.38 93 LEU A CA 1
ATOM 784 C C . LEU A 1 93 ? -7.610 -11.368 -6.988 1.00 95.38 93 LEU A C 1
ATOM 786 O O . LEU A 1 93 ? -8.167 -10.742 -6.089 1.00 95.38 93 LEU A O 1
ATOM 790 N N . GLU A 1 94 ? -6.924 -12.485 -6.771 1.00 95.75 94 GLU A N 1
ATOM 791 C CA . GLU A 1 94 ? -6.620 -12.960 -5.424 1.00 95.75 94 GLU A CA 1
ATOM 792 C C . GLU A 1 94 ? -5.502 -12.112 -4.816 1.00 95.75 94 GLU A C 1
ATOM 794 O O . GLU A 1 94 ? -4.498 -11.807 -5.466 1.00 95.75 94 GLU A O 1
ATOM 799 N N . TYR A 1 95 ? -5.678 -11.719 -3.555 1.00 96.75 95 TYR A N 1
ATOM 800 C CA . TYR A 1 95 ? -4.649 -10.988 -2.830 1.00 96.75 95 TYR A CA 1
ATOM 801 C C . TYR A 1 95 ? -3.480 -11.912 -2.467 1.00 96.75 95 TYR A C 1
ATOM 803 O O . TYR A 1 95 ? -3.692 -13.031 -2.001 1.00 96.75 95 TYR A O 1
ATOM 811 N N . LYS A 1 96 ? -2.254 -11.408 -2.627 1.00 95.94 96 LYS A N 1
ATOM 812 C CA . LYS A 1 96 ? -1.028 -12.047 -2.148 1.00 95.94 96 LYS A CA 1
ATOM 813 C C . LYS A 1 96 ? -0.234 -11.062 -1.309 1.00 95.94 96 LYS A C 1
ATOM 815 O O . LYS A 1 96 ? -0.075 -9.901 -1.700 1.00 95.94 96 LYS A O 1
ATOM 820 N N . GLU A 1 97 ? 0.265 -11.554 -0.181 1.00 93.75 97 GLU A N 1
ATOM 821 C CA . GLU A 1 97 ? 1.104 -10.765 0.715 1.00 93.75 97 GLU A CA 1
ATOM 822 C C . GLU A 1 97 ? 2.366 -10.270 -0.008 1.00 93.75 97 GLU A C 1
ATOM 824 O O . GLU A 1 97 ? 2.911 -10.975 -0.868 1.00 93.75 97 GLU A O 1
ATOM 829 N N . PRO A 1 98 ? 2.828 -9.051 0.306 1.00 92.75 98 PRO A N 1
ATOM 830 C CA . PRO A 1 98 ? 4.025 -8.498 -0.292 1.00 92.75 98 PRO A CA 1
ATOM 831 C C . PRO A 1 98 ? 5.278 -9.235 0.175 1.00 92.75 98 PRO A C 1
ATOM 833 O O . PRO A 1 98 ? 5.329 -9.797 1.268 1.00 92.75 98 PRO A O 1
ATOM 836 N N . LEU A 1 99 ? 6.345 -9.130 -0.618 1.00 88.44 99 LEU A N 1
ATOM 837 C CA . LEU A 1 99 ? 7.681 -9.362 -0.077 1.00 88.44 99 LEU A CA 1
ATOM 838 C C . LEU A 1 99 ? 8.115 -8.169 0.785 1.00 88.44 99 LEU A C 1
ATOM 840 O O . LEU A 1 99 ? 7.678 -7.032 0.578 1.00 88.44 99 LEU A O 1
ATOM 844 N N . SER A 1 100 ? 9.015 -8.433 1.731 1.00 85.56 100 SER A N 1
ATOM 845 C CA . SER A 1 100 ? 9.704 -7.387 2.489 1.00 85.56 100 SER A CA 1
ATOM 846 C C . SER A 1 100 ? 10.407 -6.407 1.542 1.00 85.56 100 SER A C 1
ATOM 848 O O . SER A 1 100 ? 11.023 -6.826 0.559 1.00 85.56 100 SER A O 1
ATOM 850 N N . LEU A 1 101 ? 10.346 -5.107 1.855 1.00 83.56 101 LEU A N 1
ATOM 851 C CA . LEU A 1 101 ? 11.110 -4.082 1.129 1.00 83.56 101 LEU A CA 1
ATOM 852 C C . LEU A 1 101 ? 12.612 -4.187 1.422 1.00 83.56 101 LEU A C 1
ATOM 854 O O . LEU A 1 101 ? 13.436 -3.739 0.630 1.00 83.56 101 LEU A O 1
ATOM 858 N N . LEU A 1 102 ? 12.974 -4.789 2.557 1.00 82.06 102 LEU A N 1
ATOM 859 C CA . LEU A 1 102 ? 14.355 -5.091 2.898 1.00 82.06 102 LEU A CA 1
ATOM 860 C C . LEU A 1 102 ? 14.677 -6.541 2.526 1.00 82.06 102 LEU A C 1
ATOM 862 O O . LEU A 1 102 ? 14.081 -7.466 3.075 1.00 82.06 102 LEU A O 1
ATOM 866 N N . SER A 1 103 ? 15.650 -6.727 1.636 1.00 74.69 103 SER A N 1
ATOM 867 C CA . SER A 1 103 ? 16.132 -8.042 1.187 1.00 74.69 103 SER A CA 1
ATOM 868 C C . SER A 1 103 ? 17.553 -8.371 1.666 1.00 74.69 103 SER A C 1
ATOM 870 O O . SER A 1 103 ? 18.181 -9.294 1.154 1.00 74.69 103 SER A O 1
ATOM 872 N N . THR A 1 104 ? 18.105 -7.576 2.586 1.00 77.88 104 THR A N 1
ATOM 873 C CA . THR A 1 104 ? 19.447 -7.786 3.151 1.00 77.88 104 THR A CA 1
ATOM 874 C C . THR A 1 104 ? 19.368 -8.564 4.463 1.00 77.88 104 THR A C 1
ATOM 876 O O . THR A 1 104 ? 18.292 -8.712 5.033 1.00 77.88 104 THR A O 1
ATOM 879 N N . GLN A 1 105 ? 20.514 -9.007 4.992 1.00 72.31 105 GLN A N 1
ATOM 880 C CA . GLN A 1 105 ? 20.599 -9.739 6.270 1.00 72.31 105 GLN A CA 1
ATOM 881 C C . GLN A 1 105 ? 19.927 -9.017 7.452 1.00 72.31 105 GLN A C 1
ATOM 883 O O . GLN A 1 105 ? 19.496 -9.653 8.407 1.00 72.31 105 GLN A O 1
ATOM 888 N N . GLY A 1 106 ? 19.805 -7.686 7.392 1.00 72.12 106 GLY A N 1
ATOM 889 C CA . GLY A 1 106 ? 19.098 -6.907 8.409 1.00 72.12 106 GLY A CA 1
ATOM 890 C C . GLY A 1 106 ? 17.577 -7.100 8.408 1.00 72.12 106 GLY A C 1
ATOM 891 O O . GLY A 1 106 ? 16.914 -6.504 9.249 1.00 72.12 106 GLY A O 1
ATOM 892 N N . ALA A 1 107 ? 17.006 -7.874 7.477 1.00 75.44 107 ALA A N 1
ATOM 893 C CA . ALA A 1 107 ? 15.586 -8.232 7.451 1.00 75.44 107 ALA A CA 1
ATOM 894 C C . ALA A 1 107 ? 15.207 -9.243 8.544 1.00 75.44 107 ALA A C 1
ATOM 896 O O . ALA A 1 107 ? 14.075 -9.221 9.014 1.00 75.44 107 ALA A O 1
ATOM 897 N N . ASP A 1 108 ? 16.162 -10.053 9.003 1.00 80.38 108 ASP A N 1
ATOM 898 C CA . ASP A 1 108 ? 15.910 -11.094 10.007 1.00 80.38 108 ASP A CA 1
ATOM 899 C C . ASP A 1 108 ? 16.093 -10.594 11.447 1.00 80.38 108 ASP A C 1
ATOM 901 O O . ASP A 1 108 ? 15.828 -11.313 12.404 1.00 80.38 108 ASP A O 1
ATOM 905 N N . TRP A 1 109 ? 16.578 -9.362 11.625 1.00 82.75 109 TRP A N 1
ATOM 906 C CA . TRP A 1 109 ? 16.794 -8.790 12.954 1.00 82.75 109 TRP A CA 1
ATOM 907 C C . TRP A 1 109 ? 15.470 -8.372 13.590 1.00 82.75 109 TRP A C 1
ATOM 909 O O . TRP A 1 109 ? 14.570 -7.905 12.885 1.00 82.75 109 TRP A O 1
ATOM 919 N N . ASP A 1 110 ? 15.383 -8.463 14.917 1.00 84.38 110 ASP A N 1
ATOM 920 C CA . ASP A 1 110 ? 14.246 -7.937 15.670 1.00 84.38 110 ASP A CA 1
ATOM 921 C C . ASP A 1 110 ? 14.124 -6.426 15.455 1.00 84.38 110 ASP A C 1
ATOM 923 O O . ASP A 1 110 ? 15.069 -5.660 15.679 1.00 84.38 110 ASP A O 1
ATOM 927 N N . TYR A 1 111 ? 12.947 -5.982 15.015 1.00 85.25 111 TYR A N 1
ATOM 928 C CA . TYR A 1 111 ? 12.704 -4.566 14.793 1.00 85.25 111 TYR A CA 1
ATOM 929 C C . TYR A 1 111 ? 12.467 -3.833 16.118 1.00 85.25 111 TYR A C 1
ATOM 931 O O . TYR A 1 111 ? 11.612 -4.218 16.915 1.00 85.25 111 TYR A O 1
ATOM 939 N N . GLN A 1 112 ? 13.207 -2.745 16.338 1.00 83.75 112 GLN A N 1
ATOM 940 C CA . GLN A 1 112 ? 13.054 -1.879 17.505 1.00 83.75 112 GLN A CA 1
ATOM 941 C C . GLN A 1 112 ? 12.459 -0.541 17.076 1.00 83.75 112 GLN A C 1
ATOM 943 O O . GLN A 1 112 ? 13.141 0.323 16.523 1.00 83.75 112 GLN A O 1
ATOM 948 N N . GLU A 1 113 ? 11.167 -0.380 17.327 1.00 83.19 113 GLU A N 1
ATOM 949 C CA . GLU A 1 113 ? 10.460 0.872 17.088 1.00 83.19 113 GLU A CA 1
ATOM 950 C C . GLU A 1 113 ? 10.699 1.895 18.206 1.00 83.19 113 GLU A C 1
ATOM 952 O O . GLU A 1 113 ? 10.887 1.548 19.374 1.00 83.19 113 GLU A O 1
ATOM 957 N N . ALA A 1 114 ? 10.646 3.180 17.852 1.00 83.88 114 ALA A N 1
ATOM 958 C CA . ALA A 1 114 ? 10.610 4.250 18.841 1.00 83.88 114 ALA A CA 1
ATOM 959 C C . ALA A 1 114 ? 9.281 4.183 19.623 1.00 83.88 114 ALA A C 1
ATOM 961 O O . ALA A 1 114 ? 8.227 4.117 18.982 1.00 83.88 114 ALA A O 1
ATOM 962 N N . PRO A 1 115 ? 9.281 4.240 20.969 1.00 79.75 115 PRO A N 1
ATOM 963 C CA . PRO A 1 115 ? 8.054 4.154 21.768 1.00 79.75 115 PRO A CA 1
ATOM 964 C C . PRO A 1 115 ? 6.975 5.167 21.359 1.00 79.75 115 PRO A C 1
ATOM 966 O O . PRO A 1 115 ? 5.783 4.863 21.378 1.00 79.75 115 PRO A O 1
ATOM 969 N N . GLU A 1 116 ? 7.384 6.362 20.931 1.00 89.19 116 GLU A N 1
ATOM 970 C CA . GLU A 1 116 ? 6.492 7.442 20.510 1.00 89.19 116 GLU A CA 1
ATOM 971 C C . GLU A 1 116 ? 5.731 7.121 19.217 1.00 89.19 116 GLU A C 1
ATOM 973 O O . GLU A 1 116 ? 4.649 7.668 18.987 1.00 89.19 116 GLU A O 1
ATOM 978 N N . LEU A 1 117 ? 6.264 6.230 18.372 1.00 88.56 117 LEU A N 1
ATOM 979 C CA . LEU A 1 117 ? 5.624 5.846 17.118 1.00 88.56 117 LEU A CA 1
ATOM 980 C C . LEU A 1 117 ? 4.270 5.175 17.373 1.00 88.56 117 LEU A C 1
ATOM 982 O O . LEU A 1 117 ? 3.308 5.482 16.666 1.00 88.56 117 LEU A O 1
ATOM 986 N N . ARG A 1 118 ? 4.166 4.324 18.406 1.00 89.62 118 ARG A N 1
ATOM 987 C CA . ARG A 1 118 ? 2.897 3.674 18.777 1.00 89.62 118 ARG A CA 1
ATOM 988 C C . ARG A 1 118 ? 1.834 4.692 19.124 1.00 89.62 118 ARG A C 1
ATOM 990 O O . ARG A 1 118 ? 0.734 4.628 18.586 1.00 89.62 118 ARG A O 1
ATOM 997 N N . GLU A 1 119 ? 2.172 5.664 19.964 1.00 90.50 119 GLU A N 1
ATOM 998 C CA . GLU A 1 119 ? 1.224 6.692 20.396 1.00 90.50 119 GLU A CA 1
ATOM 999 C C . GLU A 1 119 ? 0.768 7.578 19.228 1.00 90.50 119 GLU A C 1
ATOM 1001 O O . GLU A 1 119 ? -0.422 7.886 19.096 1.00 90.50 119 GLU A O 1
ATOM 1006 N N . ILE A 1 120 ? 1.687 7.931 18.320 1.00 91.62 120 ILE A N 1
ATOM 1007 C CA . ILE A 1 120 ? 1.355 8.678 17.098 1.00 91.62 120 ILE A CA 1
ATOM 1008 C C . ILE A 1 120 ? 0.405 7.862 16.215 1.00 91.62 120 ILE A C 1
ATOM 1010 O O . ILE A 1 120 ? -0.645 8.370 15.808 1.00 91.62 120 ILE A O 1
ATOM 1014 N N . LEU A 1 121 ? 0.735 6.597 15.940 1.00 92.06 121 LEU A N 1
ATOM 1015 C CA . LEU A 1 121 ? -0.089 5.720 15.108 1.00 92.06 121 LEU A CA 1
ATOM 1016 C C . LEU A 1 121 ? -1.467 5.505 15.724 1.00 92.06 121 LEU A C 1
ATOM 1018 O O . LEU A 1 121 ? -2.470 5.695 15.037 1.00 92.06 121 LEU A O 1
ATOM 1022 N N . LYS A 1 122 ? -1.535 5.199 17.020 1.00 93.50 122 LYS A N 1
ATOM 1023 C CA . LYS A 1 122 ? -2.783 5.033 17.768 1.00 93.50 122 LYS A CA 1
ATOM 1024 C C . LYS A 1 122 ? -3.693 6.245 17.612 1.00 93.50 122 LYS A C 1
ATOM 1026 O O . LYS A 1 122 ? -4.856 6.099 17.226 1.00 93.50 122 LYS A O 1
ATOM 1031 N N . SER A 1 123 ? -3.164 7.441 17.869 1.00 92.62 123 SER A N 1
ATOM 1032 C CA . SER A 1 123 ? -3.912 8.696 17.772 1.00 92.62 123 SER A CA 1
ATOM 1033 C C . SER A 1 123 ? -4.414 8.954 16.346 1.00 92.62 123 SER A C 1
ATOM 1035 O O . SER A 1 123 ? -5.610 9.179 16.125 1.00 92.62 123 SER A O 1
ATOM 1037 N N . CYS A 1 124 ? -3.526 8.849 15.352 1.00 92.69 124 CYS A N 1
ATOM 1038 C CA . CYS A 1 124 ? -3.854 9.082 13.947 1.00 92.69 124 CYS A CA 1
ATOM 1039 C C . CYS A 1 124 ? -4.882 8.078 13.408 1.00 92.69 124 CYS A C 1
ATOM 1041 O O . CYS A 1 124 ? -5.862 8.483 12.779 1.00 92.69 124 CYS A O 1
ATOM 1043 N N . LEU A 1 125 ? -4.690 6.784 13.673 1.00 93.25 125 LEU A N 1
ATOM 1044 C CA . LEU A 1 125 ? -5.567 5.715 13.194 1.00 93.25 125 LEU A CA 1
ATOM 1045 C C . LEU A 1 125 ? -6.939 5.774 13.863 1.00 93.25 125 LEU A C 1
ATOM 1047 O O . LEU A 1 125 ? -7.948 5.642 13.175 1.00 93.25 125 LEU A O 1
ATOM 1051 N N . THR A 1 126 ? -7.002 6.062 15.166 1.00 94.06 126 THR A N 1
ATOM 1052 C CA . THR A 1 126 ? -8.278 6.231 15.879 1.00 94.06 126 THR A CA 1
ATOM 1053 C C . THR A 1 126 ? -9.069 7.411 15.314 1.00 94.06 126 THR A C 1
ATOM 1055 O O . THR A 1 126 ? -10.265 7.290 15.038 1.00 94.06 126 THR A O 1
ATOM 1058 N N . LYS A 1 127 ? -8.404 8.548 15.061 1.00 92.56 127 LYS A N 1
ATOM 1059 C CA . LYS A 1 127 ? -9.037 9.723 14.444 1.00 92.56 127 LYS A CA 1
ATOM 1060 C C . LYS A 1 127 ? -9.526 9.427 13.025 1.00 92.56 127 LYS A C 1
ATOM 1062 O O . LYS A 1 127 ? -10.656 9.784 12.682 1.00 92.56 127 LYS A O 1
ATOM 1067 N N . PHE A 1 128 ? -8.698 8.770 12.213 1.00 91.44 128 PHE A N 1
ATOM 1068 C CA . PHE A 1 128 ? -9.062 8.372 10.854 1.00 91.44 128 PHE A CA 1
ATOM 1069 C C . PHE A 1 128 ? -10.260 7.422 10.853 1.00 91.44 128 PHE A C 1
ATOM 1071 O O . PHE A 1 128 ? -11.226 7.642 10.123 1.00 91.44 128 PHE A O 1
ATOM 1078 N N . PHE A 1 129 ? -10.244 6.416 11.725 1.00 92.50 129 PHE A N 1
ATOM 1079 C CA . PHE A 1 129 ? -11.323 5.450 11.855 1.00 92.50 129 PHE A CA 1
ATOM 1080 C C . PHE A 1 129 ? -12.634 6.099 12.316 1.00 92.50 129 PHE A C 1
ATOM 1082 O O . PHE A 1 129 ? -13.689 5.855 11.730 1.00 92.50 129 PHE A O 1
ATOM 1089 N N . GLY A 1 130 ? -12.573 7.011 13.289 1.00 93.81 130 GLY A N 1
ATOM 1090 C CA . GLY A 1 130 ? -13.730 7.804 13.703 1.00 93.81 130 GLY A CA 1
ATOM 1091 C C . GLY A 1 130 ? -14.303 8.646 12.556 1.00 93.81 130 GLY A C 1
ATOM 1092 O O . GLY A 1 130 ? -15.518 8.688 12.356 1.00 93.81 130 GLY A O 1
ATOM 1093 N N . ALA A 1 131 ? -13.455 9.285 11.745 1.00 91.56 131 ALA A N 1
ATOM 1094 C CA . ALA A 1 131 ? -13.905 9.997 10.548 1.00 91.56 131 ALA A CA 1
ATOM 1095 C C . ALA A 1 131 ? -14.524 9.044 9.510 1.00 91.56 131 ALA A C 1
ATOM 1097 O O . ALA A 1 131 ? -15.561 9.363 8.920 1.00 91.56 131 ALA A O 1
ATOM 1098 N N . TYR A 1 132 ? -13.941 7.853 9.337 1.00 89.31 132 TYR A N 1
ATOM 1099 C CA . TYR A 1 132 ? -14.468 6.808 8.468 1.00 89.31 132 TYR A CA 1
ATOM 1100 C C . TYR A 1 132 ? -15.888 6.379 8.881 1.00 89.31 132 TYR A C 1
ATOM 1102 O O . TYR A 1 132 ? -16.800 6.403 8.049 1.00 89.31 132 TYR A O 1
ATOM 1110 N N . LYS A 1 133 ? -16.109 6.068 10.163 1.00 91.62 133 LYS A N 1
ATOM 1111 C CA . LYS A 1 133 ? -17.424 5.656 10.689 1.00 91.62 133 LYS A CA 1
ATOM 1112 C C . LYS A 1 133 ? -18.493 6.735 10.509 1.00 91.62 133 LYS A C 1
ATOM 1114 O O . LYS A 1 133 ? -19.645 6.418 10.251 1.00 91.62 133 LYS A O 1
ATOM 1119 N N . ASN A 1 134 ? -18.093 8.004 10.553 1.00 92.81 134 ASN A N 1
ATOM 1120 C CA . ASN A 1 134 ? -18.979 9.151 10.354 1.00 92.81 134 ASN A CA 1
ATOM 1121 C C . ASN A 1 134 ? -19.165 9.558 8.878 1.00 92.81 134 ASN A C 1
ATOM 1123 O O . ASN A 1 134 ? -19.644 10.656 8.605 1.00 92.81 134 ASN A O 1
ATOM 1127 N N . GLY A 1 135 ? -18.716 8.745 7.913 1.00 87.81 135 GLY A N 1
ATOM 1128 C CA . GLY A 1 135 ? -18.833 9.063 6.482 1.00 87.81 135 GLY A CA 1
ATOM 1129 C C . GLY A 1 135 ? -17.937 10.215 5.995 1.00 87.81 135 GLY A C 1
ATOM 1130 O O . GLY A 1 135 ? -18.038 10.634 4.844 1.00 87.81 135 GLY A O 1
ATOM 1131 N N . LYS A 1 136 ? -17.014 10.727 6.821 1.00 88.69 136 LYS A N 1
ATOM 1132 C CA . LYS A 1 136 ? -16.178 11.900 6.507 1.00 88.69 136 LYS A CA 1
ATOM 1133 C C . LYS A 1 136 ? -14.928 11.506 5.710 1.00 88.69 136 LYS A C 1
ATOM 1135 O O . LYS A 1 136 ? -13.848 11.348 6.274 1.00 88.69 136 LYS A O 1
ATOM 1140 N N . ARG A 1 137 ? -15.063 11.368 4.388 1.00 79.12 137 ARG A N 1
ATOM 1141 C CA . ARG A 1 137 ? -14.001 10.915 3.453 1.00 79.12 137 ARG A CA 1
ATOM 1142 C C . ARG A 1 137 ? -13.092 12.028 2.900 1.00 79.12 137 ARG A C 1
ATOM 1144 O O . ARG A 1 137 ? -12.426 11.850 1.886 1.00 79.12 137 ARG A O 1
ATOM 1151 N N . GLU A 1 138 ? -13.077 13.195 3.530 1.00 80.50 138 GLU A N 1
ATOM 1152 C CA . GLU A 1 138 ? -12.240 14.320 3.104 1.00 80.50 138 GLU A CA 1
ATOM 1153 C C . GLU A 1 138 ? -10.747 14.008 3.273 1.00 80.50 138 GLU A C 1
ATOM 1155 O O . GLU A 1 138 ? -10.345 13.408 4.270 1.00 80.50 138 GLU A O 1
ATOM 1160 N N . LYS A 1 139 ? -9.904 14.514 2.362 1.00 76.00 139 LYS A N 1
ATOM 1161 C CA . LYS A 1 139 ? -8.447 14.277 2.385 1.00 76.00 139 LYS A CA 1
ATOM 1162 C C . LYS A 1 139 ? -7.777 14.622 3.715 1.00 76.00 139 LYS A C 1
ATOM 1164 O O . LYS A 1 139 ? -6.825 13.962 4.100 1.00 76.00 139 LYS A O 1
ATOM 1169 N N . LYS A 1 140 ? -8.283 15.636 4.427 1.00 81.12 140 LYS A N 1
ATOM 1170 C CA . LYS A 1 140 ? -7.745 16.079 5.726 1.00 81.12 140 LYS A CA 1
ATOM 1171 C C . LYS A 1 140 ? -7.848 15.017 6.830 1.00 81.12 140 LYS A C 1
ATOM 1173 O O . LYS A 1 140 ? -7.193 15.150 7.857 1.00 81.12 140 LYS A O 1
ATOM 1178 N N . ASN A 1 141 ? -8.706 14.012 6.639 1.00 79.56 141 ASN A N 1
ATOM 1179 C CA . ASN A 1 141 ? -8.901 12.925 7.591 1.00 79.56 141 ASN A CA 1
ATOM 1180 C C . ASN A 1 141 ? -8.063 11.690 7.240 1.00 79.56 141 ASN A C 1
ATOM 1182 O O . ASN A 1 141 ? -7.913 10.831 8.101 1.00 79.56 141 ASN A O 1
ATOM 1186 N N . SER A 1 142 ? -7.528 11.596 6.020 1.00 78.94 142 SER A N 1
ATOM 1187 C CA . SER A 1 142 ? -6.708 10.467 5.583 1.00 78.94 142 SER A CA 1
ATOM 1188 C C . SER A 1 142 ? -5.261 10.650 6.051 1.00 78.94 142 SER A C 1
ATOM 1190 O O . SER A 1 142 ? -4.642 11.654 5.692 1.00 78.94 142 SER A O 1
ATOM 1192 N N . PRO A 1 143 ? -4.702 9.720 6.842 1.00 84.94 143 PRO A N 1
ATOM 1193 C CA . PRO A 1 143 ? -3.330 9.833 7.307 1.00 84.94 143 PRO A CA 1
ATOM 1194 C C . PRO A 1 143 ? -2.347 9.575 6.159 1.00 84.94 143 PRO A C 1
ATOM 1196 O O . PRO A 1 143 ? -2.513 8.633 5.386 1.00 84.94 143 PRO A O 1
ATOM 1199 N N . LEU A 1 144 ? -1.307 10.402 6.085 1.00 88.81 144 LEU A N 1
ATOM 1200 C CA . LEU A 1 144 ? -0.121 10.176 5.266 1.00 88.81 144 LEU A CA 1
ATOM 1201 C C . LEU A 1 144 ? 1.078 10.145 6.210 1.00 88.81 144 LEU A C 1
ATOM 1203 O O . LEU A 1 144 ? 1.354 11.134 6.889 1.00 88.81 144 LEU A O 1
ATOM 1207 N N . PHE A 1 145 ? 1.761 9.006 6.266 1.00 89.38 145 PHE A N 1
ATOM 1208 C CA . PHE A 1 145 ? 2.972 8.842 7.060 1.00 89.38 145 PHE A CA 1
ATOM 1209 C C . PHE A 1 145 ? 4.183 8.945 6.142 1.00 89.38 145 PHE A C 1
ATOM 1211 O O . PHE A 1 145 ? 4.292 8.186 5.181 1.00 89.38 145 PHE A O 1
ATOM 1218 N N . THR A 1 146 ? 5.093 9.863 6.455 1.00 89.88 146 THR A N 1
ATOM 1219 C CA . THR A 1 146 ? 6.335 10.035 5.700 1.00 89.88 146 THR A CA 1
ATOM 1220 C C . THR A 1 146 ? 7.513 9.634 6.570 1.00 89.88 146 THR A C 1
ATOM 1222 O O . THR A 1 146 ? 7.723 10.199 7.642 1.00 89.88 146 THR A O 1
ATOM 1225 N N . ILE A 1 147 ? 8.290 8.661 6.100 1.00 88.38 147 ILE A N 1
ATOM 1226 C CA . ILE A 1 147 ? 9.497 8.181 6.773 1.00 88.38 147 ILE A CA 1
ATOM 1227 C C . ILE A 1 147 ? 10.700 8.813 6.079 1.00 88.38 147 ILE A C 1
ATOM 1229 O O . ILE A 1 147 ? 10.930 8.588 4.892 1.00 88.38 147 ILE A O 1
ATOM 1233 N N . MET A 1 148 ? 11.476 9.602 6.819 1.00 87.12 148 MET A N 1
ATOM 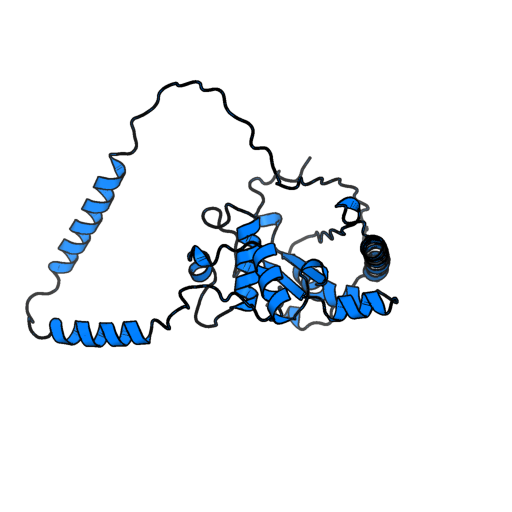1234 C CA . MET A 1 148 ? 12.634 10.323 6.292 1.00 87.12 148 MET A CA 1
ATOM 1235 C C . MET A 1 148 ? 13.900 9.990 7.073 1.00 87.12 148 MET A C 1
ATOM 1237 O O . MET A 1 148 ? 13.864 9.749 8.278 1.00 87.12 148 MET A O 1
ATOM 1241 N N . GLY A 1 149 ? 15.033 10.030 6.378 1.00 83.75 149 GLY A N 1
ATOM 1242 C CA . GLY A 1 149 ? 16.354 9.981 6.991 1.00 83.75 149 GLY A CA 1
ATOM 1243 C C . GLY A 1 149 ? 17.427 9.368 6.094 1.00 83.75 149 GLY A C 1
ATOM 1244 O O . GLY A 1 149 ? 17.170 8.986 4.948 1.00 83.75 149 GLY A O 1
ATOM 1245 N N . GLY A 1 150 ? 18.651 9.303 6.620 1.00 82.94 150 GLY A N 1
ATOM 1246 C CA . GLY A 1 150 ? 19.850 8.921 5.871 1.00 82.94 150 GLY A CA 1
ATOM 1247 C C . GLY A 1 150 ? 19.815 7.511 5.271 1.00 82.94 150 GLY A C 1
ATOM 1248 O O . GLY A 1 150 ? 18.944 6.688 5.569 1.00 82.94 150 GLY A O 1
ATOM 1249 N N . ALA A 1 151 ? 20.767 7.213 4.391 1.00 82.50 151 ALA A N 1
ATOM 1250 C CA . ALA A 1 151 ? 20.959 5.854 3.892 1.00 82.50 151 ALA A CA 1
ATOM 1251 C C . ALA A 1 151 ? 21.296 4.895 5.052 1.00 82.50 151 ALA A C 1
ATOM 1253 O O . ALA A 1 151 ? 21.976 5.276 6.001 1.00 82.50 151 ALA A O 1
ATOM 1254 N N . GLY A 1 152 ? 20.792 3.660 4.992 1.00 82.31 152 GLY A N 1
ATOM 1255 C CA . GLY A 1 152 ? 21.128 2.608 5.961 1.00 82.31 152 GLY A CA 1
ATOM 1256 C C . GLY A 1 152 ? 20.469 2.701 7.345 1.00 82.31 152 GLY A C 1
ATOM 1257 O O . GLY A 1 152 ? 20.658 1.794 8.143 1.00 82.31 152 GLY A O 1
ATOM 1258 N N . ILE A 1 153 ? 19.652 3.720 7.641 1.00 85.06 153 ILE A N 1
ATOM 1259 C CA . ILE A 1 153 ? 19.035 3.871 8.979 1.00 85.06 153 ILE A CA 1
ATOM 1260 C C . ILE A 1 153 ? 17.787 2.997 9.218 1.00 85.06 153 ILE A C 1
ATOM 1262 O O . ILE A 1 153 ? 17.121 3.147 10.236 1.00 85.06 153 ILE A O 1
ATOM 1266 N N . GLY A 1 154 ? 17.416 2.140 8.260 1.00 86.31 154 GLY A N 1
ATOM 1267 C CA . GLY A 1 154 ? 16.257 1.249 8.391 1.00 86.31 154 GLY A CA 1
ATOM 1268 C C . GLY A 1 154 ? 14.905 1.826 7.948 1.00 86.31 154 GLY A C 1
ATOM 1269 O O . GLY A 1 154 ? 13.878 1.362 8.429 1.00 86.31 154 GLY A O 1
ATOM 1270 N N . LYS A 1 155 ? 14.862 2.793 7.016 1.00 88.56 155 LYS A N 1
ATOM 1271 C CA . LYS A 1 155 ? 13.597 3.353 6.480 1.00 88.56 155 LYS A CA 1
ATOM 1272 C C . LYS A 1 155 ? 12.681 2.288 5.866 1.00 88.56 155 LYS A C 1
ATOM 1274 O O . LYS A 1 155 ? 11.540 2.149 6.288 1.00 88.56 155 LYS A O 1
ATOM 1279 N N . SER A 1 156 ? 13.206 1.511 4.921 1.00 88.75 156 SER A N 1
ATOM 1280 C CA . SER A 1 156 ? 12.479 0.425 4.252 1.00 88.75 156 SER A CA 1
ATOM 1281 C C . SER A 1 156 ? 12.046 -0.658 5.241 1.00 88.75 156 SER A C 1
ATOM 1283 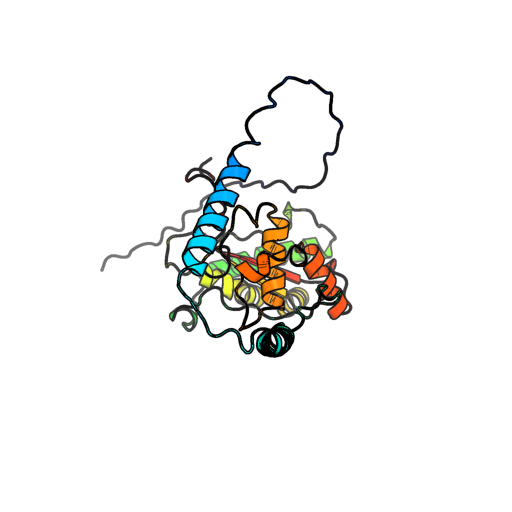O O . SER A 1 156 ? 10.978 -1.252 5.088 1.00 88.75 156 SER A O 1
ATOM 1285 N N . ARG A 1 157 ? 12.837 -0.874 6.307 1.00 88.56 157 ARG A N 1
ATOM 1286 C CA . ARG A 1 157 ? 12.466 -1.781 7.398 1.00 88.56 157 ARG A CA 1
ATOM 1287 C C . ARG A 1 157 ? 11.284 -1.235 8.189 1.00 88.56 157 ARG A C 1
ATOM 1289 O O . ARG A 1 157 ? 10.282 -1.926 8.279 1.00 88.56 157 ARG A O 1
ATOM 1296 N N . LEU A 1 158 ? 11.352 0.008 8.673 1.00 90.56 158 LEU A N 1
ATOM 1297 C CA . LEU A 1 158 ? 10.225 0.648 9.360 1.00 90.56 158 LEU A CA 1
ATOM 1298 C C . LEU A 1 158 ? 8.958 0.608 8.502 1.00 90.56 158 LEU A C 1
ATOM 1300 O O . LEU A 1 158 ? 7.885 0.296 9.005 1.00 90.56 158 LEU A O 1
ATOM 1304 N N . LEU A 1 159 ? 9.082 0.901 7.207 1.00 90.56 159 LEU A N 1
ATOM 1305 C CA . LEU A 1 159 ? 7.952 0.876 6.292 1.00 90.56 159 LEU A CA 1
ATOM 1306 C C . LEU A 1 159 ? 7.344 -0.532 6.185 1.00 90.56 159 LEU A C 1
ATOM 1308 O O . LEU A 1 159 ? 6.129 -0.656 6.249 1.00 90.56 159 LEU A O 1
ATOM 1312 N N . THR A 1 160 ? 8.172 -1.578 6.108 1.00 90.44 160 THR A N 1
ATOM 1313 C CA . THR A 1 160 ? 7.721 -2.984 6.091 1.00 90.44 160 THR A CA 1
ATOM 1314 C C . THR A 1 160 ? 7.000 -3.379 7.386 1.00 90.44 160 THR A C 1
ATOM 1316 O O . THR A 1 160 ? 5.989 -4.072 7.338 1.00 90.44 160 THR A O 1
ATOM 1319 N N . GLU A 1 161 ? 7.487 -2.912 8.536 1.00 91.69 161 GLU A N 1
ATOM 1320 C CA . GLU A 1 161 ? 6.945 -3.247 9.863 1.00 91.69 161 GLU A CA 1
ATOM 1321 C C . GLU A 1 161 ? 5.700 -2.420 10.230 1.00 91.69 161 GLU A C 1
ATOM 1323 O O . GLU A 1 161 ? 4.897 -2.817 11.079 1.00 91.69 161 GLU A O 1
ATOM 1328 N N . LEU A 1 162 ? 5.498 -1.271 9.575 1.00 92.69 162 LEU A N 1
ATOM 1329 C CA . LEU A 1 162 ? 4.457 -0.294 9.900 1.00 92.69 162 LEU A CA 1
ATOM 1330 C C . LEU A 1 162 ? 3.047 -0.895 10.063 1.00 92.69 162 LEU A C 1
ATOM 1332 O O . LEU A 1 162 ? 2.372 -0.513 11.024 1.00 92.69 162 LEU A O 1
ATOM 1336 N N . PRO A 1 163 ? 2.568 -1.827 9.208 1.00 93.56 163 PRO A N 1
ATOM 1337 C CA . PRO A 1 163 ? 1.250 -2.432 9.387 1.00 93.56 163 PRO A CA 1
ATOM 1338 C C . PRO A 1 163 ? 1.133 -3.229 10.692 1.00 93.56 163 PRO A C 1
ATOM 1340 O O . PRO A 1 163 ? 0.108 -3.149 11.370 1.00 93.56 163 PRO A O 1
ATOM 1343 N N . GLN A 1 164 ? 2.176 -3.969 11.079 1.00 93.50 164 GLN A N 1
ATOM 1344 C CA . GLN A 1 164 ? 2.192 -4.734 12.326 1.00 93.50 164 GLN A CA 1
ATOM 1345 C C . GLN A 1 164 ? 2.233 -3.809 13.543 1.00 93.50 164 GLN A C 1
ATOM 1347 O O . GLN A 1 164 ? 1.469 -4.002 14.491 1.00 93.50 164 GLN A O 1
ATOM 1352 N N . ILE A 1 165 ? 3.052 -2.759 13.484 1.00 93.44 165 ILE A N 1
ATOM 1353 C CA . ILE A 1 165 ? 3.114 -1.744 14.538 1.00 93.44 165 ILE A CA 1
ATOM 1354 C C . ILE A 1 165 ? 1.740 -1.082 14.702 1.00 93.44 165 ILE A C 1
ATOM 1356 O O . ILE A 1 165 ? 1.210 -1.022 15.811 1.00 93.44 165 ILE A O 1
ATOM 1360 N N . ALA A 1 166 ? 1.113 -0.669 13.597 1.00 93.44 166 ALA A N 1
ATOM 1361 C CA . ALA A 1 166 ? -0.220 -0.075 13.581 1.00 93.44 166 ALA A CA 1
ATOM 1362 C C . ALA A 1 166 ? -1.287 -0.985 14.212 1.00 93.44 166 ALA A C 1
ATOM 1364 O O . ALA A 1 166 ? -2.097 -0.506 15.005 1.00 93.44 166 ALA A O 1
ATOM 1365 N N . ARG A 1 167 ? -1.273 -2.292 13.905 1.00 93.94 167 ARG A N 1
ATOM 1366 C CA . ARG A 1 167 ? -2.167 -3.289 14.529 1.00 93.94 167 ARG A CA 1
ATOM 1367 C C . ARG A 1 167 ? -1.957 -3.377 16.039 1.00 93.94 167 ARG A C 1
ATOM 1369 O O . ARG A 1 167 ? -2.928 -3.450 16.784 1.00 93.94 167 ARG A O 1
ATOM 1376 N N . SER A 1 168 ? -0.701 -3.362 16.485 1.00 93.25 168 SER A N 1
ATOM 1377 C CA . SER A 1 168 ? -0.351 -3.458 17.908 1.00 93.25 168 SER A CA 1
ATOM 1378 C C . SER A 1 168 ? -0.645 -2.183 18.707 1.00 93.25 168 SER A C 1
ATOM 1380 O O . SER A 1 168 ? -0.832 -2.253 19.917 1.00 93.25 168 SER A O 1
ATOM 1382 N N . ALA A 1 169 ? -0.696 -1.028 18.039 1.00 93.00 169 ALA A N 1
ATOM 1383 C CA . ALA A 1 169 ? -0.850 0.274 18.680 1.00 93.00 169 ALA A CA 1
ATOM 1384 C C . ALA A 1 169 ? -2.304 0.624 19.042 1.00 93.00 169 ALA A C 1
ATOM 1386 O O . ALA A 1 169 ? -2.535 1.536 19.834 1.00 93.00 169 ALA A O 1
ATOM 1387 N N . VAL A 1 170 ? -3.294 -0.039 18.437 1.00 93.88 170 VAL A N 1
ATOM 1388 C CA . VAL A 1 170 ? -4.714 0.300 18.612 1.00 93.88 170 VAL A CA 1
ATOM 1389 C C . VAL A 1 170 ? -5.412 -0.634 19.600 1.00 93.88 170 VAL A C 1
ATOM 1391 O O . VAL A 1 170 ? -5.257 -1.850 19.540 1.00 93.88 170 VAL A O 1
ATOM 1394 N N . ASP A 1 171 ? -6.263 -0.056 20.451 1.00 93.31 171 ASP A N 1
ATOM 1395 C CA . ASP A 1 171 ? -7.041 -0.812 21.448 1.00 93.31 171 ASP A CA 1
ATOM 1396 C C . ASP A 1 171 ? -8.496 -1.062 21.014 1.00 93.31 171 ASP A C 1
ATOM 1398 O O . ASP A 1 171 ? -9.213 -1.835 21.636 1.00 93.31 171 ASP A O 1
ATOM 1402 N N . ASN A 1 172 ? -8.977 -0.379 19.970 1.00 94.56 172 ASN A N 1
ATOM 1403 C CA . ASN A 1 172 ? -10.357 -0.524 19.510 1.00 94.56 172 ASN A CA 1
ATOM 1404 C C . ASN A 1 172 ? -10.528 -1.822 18.703 1.00 94.56 172 ASN A C 1
ATOM 1406 O O . ASN A 1 172 ? -9.935 -1.950 17.634 1.00 94.56 172 ASN A O 1
ATOM 1410 N N . ASP A 1 173 ? -11.384 -2.733 19.170 1.00 95.69 173 ASP A N 1
ATOM 1411 C CA . ASP A 1 173 ? -11.577 -4.061 18.564 1.00 95.69 173 ASP A CA 1
ATOM 1412 C C . ASP A 1 173 ? -12.012 -4.018 17.092 1.00 95.69 173 ASP A C 1
ATOM 1414 O O . ASP A 1 173 ? -11.533 -4.804 16.272 1.00 95.69 173 ASP A O 1
ATOM 1418 N N . GLU A 1 174 ? -12.903 -3.091 16.723 1.00 95.31 174 GLU A N 1
ATOM 1419 C CA . GLU A 1 174 ? -13.377 -2.968 15.339 1.00 95.31 174 GLU A CA 1
ATOM 1420 C C . GLU A 1 174 ? -12.247 -2.486 14.419 1.00 95.31 174 GLU A C 1
ATOM 1422 O O . GLU A 1 174 ? -12.021 -3.061 13.352 1.00 95.31 174 GLU A O 1
ATOM 1427 N N . LEU A 1 175 ? -11.500 -1.466 14.847 1.00 94.69 175 LEU A N 1
ATOM 1428 C CA . LEU A 1 175 ? -10.328 -0.968 14.133 1.00 94.69 175 LEU A CA 1
ATOM 1429 C C . LEU A 1 175 ? -9.254 -2.051 14.022 1.00 94.69 175 LEU A C 1
ATOM 1431 O O . LEU A 1 175 ? -8.738 -2.277 12.931 1.00 94.69 175 LEU A O 1
ATOM 1435 N N . LYS A 1 176 ? -8.964 -2.760 15.114 1.00 95.69 176 LYS A N 1
ATOM 1436 C CA . LYS A 1 176 ? -7.995 -3.855 15.141 1.00 95.69 176 LYS A CA 1
ATOM 1437 C C . LYS A 1 176 ? -8.367 -4.944 14.138 1.00 95.69 176 LYS A C 1
ATOM 1439 O O . LYS A 1 176 ? -7.575 -5.235 13.248 1.00 95.69 176 LYS A O 1
ATOM 1444 N N . LYS A 1 177 ? -9.622 -5.410 14.150 1.00 95.06 177 LYS A N 1
ATOM 1445 C CA . LYS A 1 177 ? -10.136 -6.375 13.164 1.00 95.06 177 LYS A CA 1
ATOM 1446 C C . LYS A 1 177 ? -9.984 -5.873 11.726 1.00 95.06 177 LYS A C 1
ATOM 1448 O O . LYS A 1 177 ? -9.688 -6.656 10.823 1.00 95.06 177 LYS A O 1
ATOM 1453 N N . ARG A 1 178 ? -10.187 -4.577 11.475 1.00 94.25 178 ARG A N 1
ATOM 1454 C CA . ARG A 1 178 ? -9.983 -3.988 10.142 1.00 94.25 178 ARG A CA 1
ATOM 1455 C C . ARG A 1 178 ? -8.514 -3.939 9.728 1.00 94.25 178 ARG A C 1
ATOM 1457 O O . ARG A 1 178 ? -8.246 -4.115 8.542 1.00 94.25 178 ARG A O 1
ATOM 1464 N N . LEU A 1 179 ? -7.594 -3.685 10.658 1.00 95.25 179 LEU A N 1
ATOM 1465 C CA . LEU A 1 179 ? -6.152 -3.682 10.400 1.00 95.25 179 LEU A CA 1
ATOM 1466 C C . LEU A 1 179 ? -5.600 -5.103 10.220 1.00 95.25 179 LEU A C 1
ATOM 1468 O O . LEU A 1 179 ? -4.719 -5.309 9.385 1.00 95.25 179 LEU A O 1
ATOM 1472 N N . ASP A 1 180 ? -6.140 -6.085 10.943 1.00 93.56 180 ASP A N 1
ATOM 1473 C CA . ASP A 1 180 ? -5.789 -7.504 10.796 1.00 93.56 180 ASP A CA 1
ATOM 1474 C C . ASP A 1 180 ? -6.160 -8.037 9.406 1.00 93.56 180 ASP A C 1
ATOM 1476 O O . ASP A 1 180 ? -5.430 -8.833 8.828 1.00 93.56 180 ASP A O 1
ATOM 1480 N N . ASN A 1 181 ? -7.259 -7.538 8.831 1.00 93.31 181 ASN A N 1
ATOM 1481 C CA . ASN A 1 181 ? -7.714 -7.892 7.482 1.00 93.31 181 ASN A CA 1
ATOM 1482 C C . ASN A 1 181 ? -7.236 -6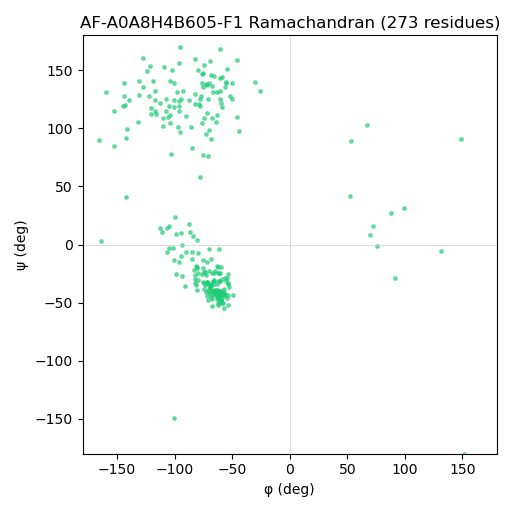.915 6.391 1.00 93.31 181 ASN A C 1
ATOM 1484 O O . ASN A 1 181 ? -7.745 -6.954 5.267 1.00 93.31 181 ASN A O 1
ATOM 1488 N N . ALA A 1 182 ? -6.320 -5.998 6.713 1.00 95.19 182 ALA A N 1
ATOM 1489 C CA . ALA A 1 182 ? -5.865 -4.992 5.764 1.00 95.19 182 ALA A CA 1
ATOM 1490 C C . ALA A 1 182 ? -5.006 -5.602 4.648 1.00 95.19 182 ALA A C 1
ATOM 1492 O O . ALA A 1 182 ? -4.135 -6.429 4.904 1.00 95.19 182 ALA A O 1
ATOM 1493 N N . LEU A 1 183 ? -5.222 -5.132 3.421 1.00 96.56 183 LEU A N 1
ATOM 1494 C CA . LEU A 1 183 ? -4.376 -5.430 2.270 1.00 96.56 183 LEU A CA 1
ATOM 1495 C C . LEU A 1 183 ? -3.116 -4.572 2.348 1.00 96.56 183 LEU A C 1
ATOM 1497 O O . LEU A 1 183 ? -3.218 -3.347 2.430 1.00 96.56 183 LEU A O 1
ATOM 1501 N N . VAL A 1 184 ? -1.942 -5.188 2.296 1.00 97.00 184 VAL A N 1
ATOM 1502 C CA . VAL A 1 184 ? -0.658 -4.489 2.331 1.00 97.00 184 VAL A CA 1
ATOM 1503 C C . VAL A 1 184 ? -0.026 -4.536 0.946 1.00 97.00 184 VAL A C 1
ATOM 1505 O O . VAL A 1 184 ? 0.159 -5.599 0.361 1.00 97.00 184 VAL A O 1
ATOM 1508 N N . PHE A 1 185 ? 0.315 -3.370 0.412 1.00 96.62 185 PHE A N 1
ATOM 1509 C CA . PHE A 1 185 ? 1.054 -3.247 -0.837 1.00 96.62 185 PHE A CA 1
ATOM 1510 C C . PHE A 1 185 ? 2.393 -2.574 -0.584 1.00 96.62 185 PHE A C 1
ATOM 1512 O O . PHE A 1 185 ? 2.428 -1.395 -0.229 1.00 96.62 185 PHE A O 1
ATOM 1519 N N . ASN A 1 186 ? 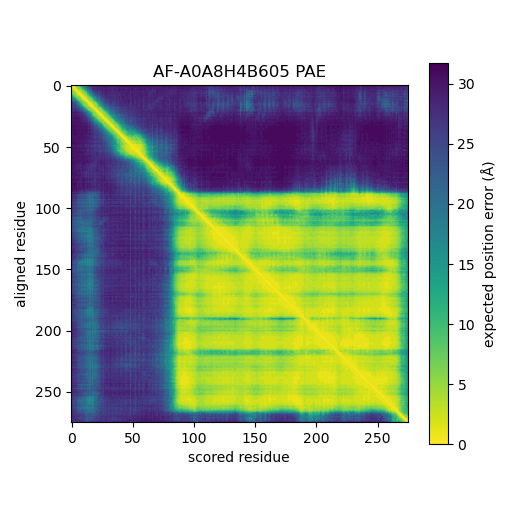3.474 -3.321 -0.804 1.00 94.75 186 ASN A N 1
ATOM 1520 C CA . ASN A 1 186 ? 4.840 -2.818 -0.705 1.00 94.75 186 ASN A CA 1
ATOM 1521 C C . ASN A 1 186 ? 5.324 -2.453 -2.104 1.00 94.75 186 ASN A C 1
ATOM 1523 O O . ASN A 1 186 ? 5.692 -3.316 -2.901 1.00 94.75 186 ASN A O 1
ATOM 1527 N N . ILE A 1 187 ? 5.300 -1.161 -2.406 1.00 93.88 187 ILE A N 1
ATOM 1528 C CA . ILE A 1 187 ? 5.627 -0.618 -3.718 1.00 93.88 187 ILE A CA 1
ATOM 1529 C C . ILE A 1 187 ? 6.982 0.066 -3.627 1.00 93.88 187 ILE A C 1
ATOM 1531 O O . ILE A 1 187 ? 7.129 1.074 -2.942 1.00 93.88 187 ILE A O 1
ATOM 1535 N N . SER A 1 188 ? 7.967 -0.475 -4.335 1.00 92.12 188 SER A N 1
ATOM 1536 C CA . SER A 1 188 ? 9.295 0.124 -4.432 1.00 92.12 188 SER A CA 1
ATOM 1537 C C . SER A 1 188 ? 9.486 0.795 -5.788 1.00 92.12 188 SER A C 1
ATOM 1539 O O . SER A 1 188 ? 9.079 0.257 -6.819 1.00 92.12 188 SER A O 1
ATOM 1541 N N . PHE A 1 189 ? 10.137 1.954 -5.783 1.00 91.56 189 PHE A N 1
ATOM 1542 C CA . PHE A 1 189 ? 10.698 2.607 -6.970 1.00 91.56 189 PHE A CA 1
ATOM 1543 C C . PHE A 1 189 ? 12.233 2.512 -7.007 1.00 91.56 189 PHE A C 1
ATOM 1545 O O . PHE A 1 189 ? 12.890 3.219 -7.769 1.00 91.56 189 PHE A O 1
ATOM 1552 N N . GLU A 1 190 ? 12.812 1.641 -6.176 1.00 87.62 190 GLU A N 1
ATOM 1553 C CA . GLU A 1 190 ? 14.245 1.351 -6.136 1.00 87.62 190 GLU A CA 1
ATOM 1554 C C . GLU A 1 190 ? 14.575 0.037 -6.869 1.00 87.62 190 GLU A C 1
ATOM 1556 O O . GLU A 1 190 ? 13.928 -0.348 -7.838 1.00 87.62 190 GLU A O 1
ATOM 1561 N N . ASN A 1 191 ? 15.611 -0.672 -6.420 1.00 78.50 191 ASN A N 1
ATOM 1562 C CA . ASN A 1 191 ? 16.093 -1.890 -7.055 1.00 78.50 191 ASN A CA 1
ATOM 1563 C C . ASN A 1 191 ? 14.986 -2.952 -7.189 1.00 78.50 191 ASN A C 1
ATOM 1565 O O . ASN A 1 191 ? 14.240 -3.226 -6.251 1.00 78.50 191 ASN A O 1
ATOM 1569 N N . GLY A 1 192 ? 14.915 -3.581 -8.364 1.00 82.56 192 GLY A N 1
ATOM 1570 C CA . GLY A 1 192 ? 13.960 -4.645 -8.688 1.00 82.56 192 GLY A CA 1
ATOM 1571 C C . GLY A 1 192 ? 12.648 -4.166 -9.317 1.00 82.56 192 GLY A C 1
ATOM 1572 O O . GLY A 1 192 ? 12.086 -4.900 -10.124 1.00 82.56 192 GLY A O 1
ATOM 1573 N N . THR A 1 193 ? 12.191 -2.948 -9.010 1.00 91.00 193 THR A N 1
ATOM 1574 C CA . THR A 1 193 ? 10.995 -2.319 -9.612 1.00 91.00 193 THR A CA 1
ATOM 1575 C C . THR A 1 193 ? 11.205 -0.817 -9.838 1.00 91.00 193 THR A C 1
ATOM 1577 O O . THR A 1 193 ? 10.318 -0.002 -9.564 1.00 91.00 193 THR A O 1
ATOM 1580 N N . ALA A 1 194 ? 12.409 -0.456 -10.291 1.00 90.75 194 ALA A N 1
ATOM 1581 C CA . ALA A 1 194 ? 12.887 0.922 -10.379 1.00 90.75 194 ALA A CA 1
ATOM 1582 C C . ALA A 1 194 ? 11.941 1.814 -11.183 1.00 90.75 194 ALA A C 1
ATOM 1584 O O . ALA A 1 194 ? 11.219 1.330 -12.053 1.00 90.75 194 ALA A O 1
ATOM 1585 N N . TYR A 1 195 ? 11.920 3.104 -10.855 1.00 91.12 195 TYR A N 1
ATOM 1586 C CA . TYR A 1 195 ? 11.209 4.086 -11.666 1.00 91.12 195 TYR A CA 1
ATOM 1587 C C . TYR A 1 195 ? 11.785 4.133 -13.084 1.00 91.12 195 TYR A C 1
ATOM 1589 O O . TYR A 1 195 ? 13.002 4.228 -13.253 1.00 91.12 195 TYR A O 1
ATOM 1597 N N . ASP A 1 196 ? 10.898 4.094 -14.073 1.00 89.62 196 ASP A N 1
ATOM 1598 C CA . ASP A 1 196 ? 11.232 4.221 -15.486 1.00 89.62 196 ASP A CA 1
ATOM 1599 C C . ASP A 1 196 ? 10.483 5.435 -16.065 1.00 89.62 196 ASP A C 1
ATOM 1601 O O . ASP A 1 196 ? 9.258 5.393 -16.152 1.00 89.62 196 ASP A O 1
ATOM 1605 N N . PRO A 1 197 ? 11.162 6.524 -16.461 1.00 87.69 197 PRO A N 1
ATOM 1606 C CA . PRO A 1 197 ? 10.492 7.735 -16.939 1.00 87.69 197 PRO A CA 1
ATOM 1607 C C . PRO A 1 197 ? 9.711 7.537 -18.249 1.00 87.69 197 PRO A C 1
ATOM 1609 O O . PRO A 1 197 ? 8.772 8.291 -18.513 1.00 87.69 197 PRO A O 1
ATOM 1612 N N . ASP A 1 198 ? 10.060 6.534 -19.055 1.00 88.31 198 ASP A N 1
ATOM 1613 C CA . ASP A 1 198 ? 9.379 6.247 -20.315 1.00 88.31 198 ASP A CA 1
ATOM 1614 C C . ASP A 1 198 ? 8.096 5.438 -20.077 1.00 88.31 198 ASP A C 1
ATOM 1616 O O . ASP A 1 198 ? 7.085 5.664 -20.748 1.00 88.31 198 ASP A O 1
ATOM 1620 N N . LEU A 1 199 ? 8.101 4.541 -19.084 1.00 88.50 199 LEU A N 1
ATOM 1621 C CA . LEU A 1 199 ? 6.969 3.658 -18.769 1.00 88.50 199 LEU A CA 1
ATOM 1622 C C . LEU A 1 199 ? 6.082 4.152 -17.607 1.00 88.50 199 LEU A C 1
ATOM 1624 O O . LEU A 1 199 ? 4.893 3.829 -17.564 1.00 88.50 199 LEU A O 1
ATOM 1628 N N . ASP A 1 200 ? 6.609 4.953 -16.678 1.00 90.06 200 ASP A N 1
ATOM 1629 C CA . ASP A 1 200 ? 5.925 5.454 -15.472 1.00 90.06 200 ASP A CA 1
ATOM 1630 C C . ASP A 1 200 ? 5.398 6.897 -15.613 1.00 90.06 200 ASP A C 1
ATOM 1632 O O . ASP A 1 200 ? 5.131 7.573 -14.617 1.00 90.06 200 ASP A O 1
ATOM 1636 N N . GLN A 1 201 ? 5.156 7.366 -16.842 1.00 87.25 201 GLN A N 1
ATOM 1637 C CA . GLN A 1 201 ? 4.638 8.720 -17.117 1.00 87.25 201 GLN A CA 1
ATOM 1638 C C . GLN A 1 201 ? 3.332 9.052 -16.378 1.00 87.25 201 GLN A C 1
ATOM 1640 O O . GLN A 1 201 ? 3.034 10.213 -16.095 1.00 87.25 201 GLN A O 1
ATOM 1645 N N . ASN A 1 202 ? 2.517 8.036 -16.080 1.00 89.31 202 ASN A N 1
ATOM 1646 C CA . ASN A 1 202 ? 1.319 8.182 -15.267 1.00 89.31 202 ASN A CA 1
ATOM 1647 C C . ASN A 1 202 ? 1.559 7.580 -13.872 1.00 89.31 202 ASN A C 1
ATOM 1649 O O . ASN A 1 202 ? 1.551 6.353 -13.741 1.00 89.31 202 ASN A O 1
ATOM 1653 N N . PRO A 1 203 ? 1.652 8.401 -12.806 1.00 89.31 203 PRO A N 1
ATOM 1654 C CA . PRO A 1 203 ? 1.908 7.908 -11.452 1.00 89.31 203 PRO A CA 1
ATOM 1655 C C . PRO A 1 203 ? 0.867 6.904 -10.938 1.00 89.31 203 PRO A C 1
ATOM 1657 O O . PRO A 1 203 ? 1.184 6.023 -10.142 1.00 89.31 203 PRO A O 1
ATOM 1660 N N . SER A 1 204 ? -0.388 7.011 -11.390 1.00 91.00 204 SER A N 1
ATOM 1661 C CA . SER A 1 204 ? -1.434 6.054 -11.021 1.00 91.00 204 SER A CA 1
ATOM 1662 C C . SER A 1 204 ? -1.147 4.685 -11.632 1.00 91.00 204 SER A C 1
ATOM 1664 O O . SER A 1 204 ? -1.175 3.685 -10.920 1.00 91.00 204 SER A O 1
ATOM 1666 N N . PHE A 1 205 ? -0.806 4.625 -12.923 1.00 92.94 205 PHE A N 1
ATOM 1667 C CA . PHE A 1 205 ? -0.412 3.363 -13.553 1.00 92.94 205 PHE A CA 1
ATOM 1668 C C . PHE A 1 205 ? 0.896 2.829 -12.973 1.00 92.94 205 PHE A C 1
ATOM 1670 O O . PHE A 1 205 ? 0.971 1.645 -12.674 1.00 92.94 205 PHE A O 1
ATOM 1677 N N . ALA A 1 206 ? 1.874 3.690 -12.687 1.00 93.56 206 ALA A N 1
ATOM 1678 C CA . ALA A 1 206 ? 3.133 3.289 -12.063 1.00 93.56 206 ALA A CA 1
ATOM 1679 C C . ALA A 1 206 ? 2.917 2.525 -10.742 1.00 93.56 206 ALA A C 1
ATOM 1681 O O . ALA A 1 206 ? 3.504 1.461 -10.515 1.00 93.56 206 ALA A O 1
ATOM 1682 N N . VAL A 1 207 ? 2.030 3.030 -9.877 1.00 95.38 207 VAL A N 1
ATOM 1683 C CA . VAL A 1 207 ? 1.674 2.362 -8.617 1.00 95.38 207 VAL A CA 1
ATOM 1684 C C . VAL A 1 207 ? 0.834 1.110 -8.871 1.00 95.38 207 VAL A C 1
ATOM 1686 O O . VAL A 1 207 ? 1.122 0.056 -8.306 1.00 95.38 207 VAL A O 1
ATOM 1689 N N . GLY A 1 208 ? -0.202 1.190 -9.708 1.00 95.62 208 GLY A N 1
ATOM 1690 C CA . GLY A 1 208 ? -1.118 0.069 -9.918 1.00 95.62 208 GLY A CA 1
ATOM 1691 C C . GLY A 1 208 ? -0.484 -1.122 -10.649 1.00 95.62 208 GLY A C 1
ATOM 1692 O O . GLY A 1 208 ? -0.746 -2.261 -10.267 1.00 95.62 208 GLY A O 1
ATOM 1693 N N . THR A 1 209 ? 0.432 -0.892 -11.594 1.00 95.56 209 THR A N 1
ATOM 1694 C CA . THR A 1 209 ? 1.249 -1.945 -12.223 1.00 95.56 209 THR A CA 1
ATOM 1695 C C . THR A 1 209 ? 2.117 -2.661 -11.188 1.00 95.56 209 THR A C 1
ATOM 1697 O O . THR A 1 209 ? 2.203 -3.887 -11.200 1.00 95.56 209 THR A O 1
ATOM 1700 N N . ARG A 1 210 ? 2.714 -1.935 -10.232 1.00 96.19 210 ARG A N 1
ATOM 1701 C CA . ARG A 1 210 ? 3.498 -2.539 -9.137 1.00 96.19 210 ARG A CA 1
ATOM 1702 C C . ARG A 1 210 ? 2.615 -3.287 -8.132 1.00 96.19 210 ARG A C 1
ATOM 1704 O O . ARG A 1 210 ? 3.008 -4.347 -7.648 1.00 96.19 210 ARG A O 1
ATOM 1711 N N . MET A 1 211 ? 1.399 -2.802 -7.870 1.00 97.38 211 MET A N 1
ATOM 1712 C CA . MET A 1 211 ? 0.409 -3.559 -7.094 1.00 97.38 211 MET A CA 1
ATOM 1713 C C . MET A 1 211 ? 0.040 -4.862 -7.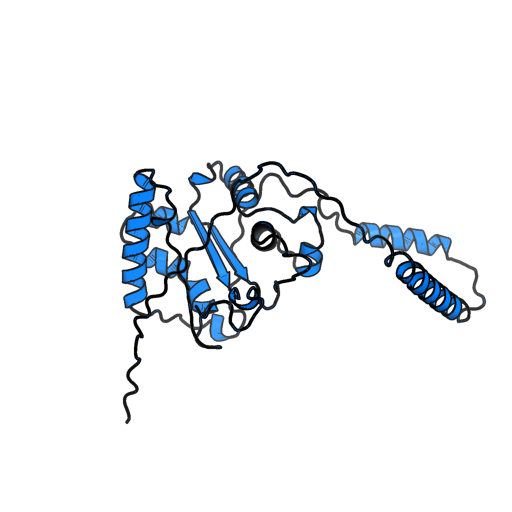808 1.00 97.38 211 MET A C 1
ATOM 1715 O O . MET A 1 211 ? 0.009 -5.911 -7.175 1.00 97.38 211 MET A O 1
ATOM 1719 N N . LEU A 1 212 ? -0.197 -4.829 -9.123 1.00 96.88 212 LEU A N 1
ATOM 1720 C CA . LEU A 1 212 ? -0.474 -6.031 -9.909 1.00 96.88 212 LEU A CA 1
ATOM 1721 C C . LEU A 1 212 ? 0.712 -6.998 -9.900 1.00 96.88 212 LEU A C 1
ATOM 1723 O O . LEU A 1 212 ? 0.523 -8.198 -9.709 1.00 96.88 212 LEU A O 1
ATOM 1727 N N . TRP A 1 213 ? 1.926 -6.468 -10.055 1.00 95.69 213 TRP A N 1
ATOM 1728 C CA . TRP A 1 213 ? 3.162 -7.235 -9.995 1.00 95.69 213 TRP A CA 1
ATOM 1729 C C . TRP A 1 213 ? 3.288 -8.005 -8.681 1.00 95.69 213 TRP A C 1
ATOM 1731 O O . TRP A 1 213 ? 3.608 -9.189 -8.708 1.00 95.69 213 TRP A O 1
ATOM 1741 N N . GLN A 1 214 ? 2.958 -7.393 -7.539 1.00 95.25 214 GLN A N 1
ATOM 1742 C CA . GLN A 1 214 ? 2.927 -8.095 -6.251 1.00 95.25 214 GLN A CA 1
ATOM 1743 C C . GLN A 1 214 ? 1.988 -9.316 -6.282 1.00 95.25 214 GLN A C 1
ATOM 1745 O O . GLN A 1 214 ? 2.349 -10.393 -5.809 1.00 95.25 214 GLN A O 1
ATOM 1750 N N . LEU A 1 215 ? 0.798 -9.176 -6.869 1.00 95.62 215 LEU A N 1
ATOM 1751 C CA . LEU A 1 215 ? -0.227 -10.229 -6.909 1.00 95.62 215 LEU A CA 1
ATOM 1752 C C . LEU A 1 215 ? 0.090 -11.339 -7.921 1.00 95.62 215 LEU A C 1
ATOM 1754 O O . LEU A 1 215 ? -0.264 -12.506 -7.729 1.00 95.62 215 LEU A O 1
ATOM 1758 N N . GLN A 1 216 ? 0.749 -10.986 -9.020 1.00 92.38 216 GLN A N 1
ATOM 1759 C CA . GLN A 1 216 ? 1.004 -11.877 -10.152 1.00 92.38 216 GLN A CA 1
ATOM 1760 C C . GLN A 1 216 ? 2.480 -12.225 -10.324 1.00 92.38 216 GLN A C 1
ATOM 1762 O O . GLN A 1 216 ? 2.857 -12.768 -11.362 1.00 92.38 216 GLN A O 1
ATOM 1767 N N . ARG A 1 217 ? 3.307 -11.954 -9.306 1.00 85.38 217 ARG A N 1
ATOM 1768 C CA . ARG A 1 217 ? 4.747 -12.181 -9.369 1.00 85.38 217 ARG A CA 1
ATOM 1769 C C . ARG A 1 217 ? 5.054 -13.600 -9.823 1.00 85.38 217 ARG A C 1
ATOM 1771 O O . ARG A 1 217 ? 4.574 -14.583 -9.251 1.00 85.38 217 ARG A O 1
ATOM 1778 N N . ARG A 1 218 ? 5.893 -13.674 -10.847 1.00 84.19 218 ARG A N 1
ATOM 1779 C CA . ARG A 1 218 ? 6.331 -14.903 -11.489 1.00 84.19 218 ARG A CA 1
ATOM 1780 C C . ARG A 1 218 ? 7.842 -15.058 -11.312 1.00 84.19 218 ARG A C 1
ATOM 1782 O O . ARG A 1 218 ? 8.555 -14.088 -11.546 1.00 84.19 218 ARG A O 1
ATOM 1789 N N . PRO A 1 219 ? 8.344 -16.235 -10.894 1.00 83.44 219 PRO A N 1
ATOM 17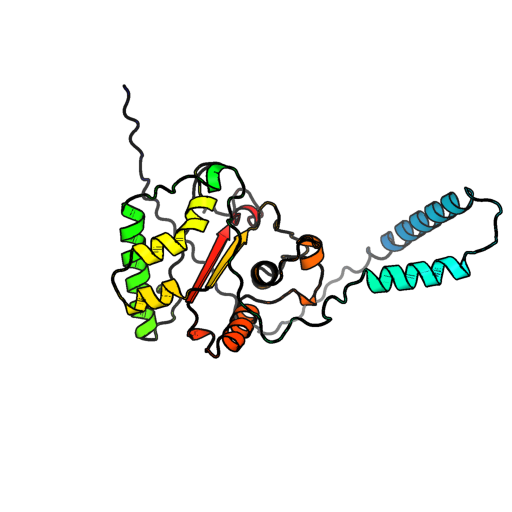90 C CA . PRO A 1 219 ? 9.786 -16.458 -10.752 1.00 83.44 219 PRO A CA 1
ATOM 1791 C C . PRO A 1 219 ? 10.558 -16.338 -12.072 1.00 83.44 219 PRO A C 1
ATOM 1793 O O . PRO A 1 219 ? 11.752 -16.071 -12.057 1.00 83.44 219 PRO A O 1
ATOM 1796 N N . ASP A 1 220 ? 9.876 -16.558 -13.196 1.00 88.25 220 ASP A N 1
ATOM 1797 C CA . ASP A 1 220 ? 10.431 -16.617 -14.548 1.00 88.25 220 ASP A CA 1
ATOM 1798 C C . ASP A 1 220 ? 10.262 -15.317 -15.350 1.00 88.25 220 ASP A C 1
ATOM 1800 O O . ASP A 1 220 ? 10.518 -15.310 -16.546 1.00 88.25 220 ASP A O 1
ATOM 1804 N N . MET A 1 221 ? 9.823 -14.231 -14.711 1.00 88.69 221 MET A N 1
ATOM 1805 C CA . MET A 1 221 ? 9.593 -12.939 -15.358 1.00 88.69 221 MET A CA 1
ATOM 1806 C C . MET A 1 221 ? 10.254 -11.834 -14.542 1.00 88.69 221 MET A C 1
ATOM 1808 O O . MET A 1 221 ? 10.215 -11.858 -13.311 1.00 88.69 221 MET A O 1
ATOM 1812 N N . MET A 1 222 ? 10.852 -10.854 -15.214 1.00 91.12 222 MET A N 1
ATOM 1813 C CA . MET A 1 222 ? 11.370 -9.657 -14.550 1.00 91.12 222 MET A CA 1
ATOM 1814 C C . MET A 1 222 ? 10.355 -8.516 -14.610 1.00 91.12 222 MET A C 1
ATOM 1816 O O . MET A 1 222 ? 9.504 -8.469 -15.495 1.00 91.12 222 MET A O 1
ATOM 1820 N N . PHE A 1 223 ? 10.450 -7.571 -13.673 1.00 92.81 223 PHE A N 1
ATOM 1821 C CA . PHE A 1 223 ? 9.513 -6.450 -13.624 1.00 92.81 223 PHE A CA 1
ATOM 1822 C C . PHE A 1 223 ? 9.515 -5.568 -14.888 1.00 92.81 223 PHE A C 1
ATOM 1824 O O . PHE A 1 223 ? 8.417 -5.248 -15.328 1.00 92.81 223 PHE A O 1
ATOM 1831 N N . PRO A 1 224 ? 10.659 -5.212 -15.516 1.00 91.75 224 PRO A N 1
ATOM 1832 C CA . PRO A 1 224 ? 10.632 -4.408 -16.744 1.00 91.75 224 PRO A CA 1
ATOM 1833 C C . PRO A 1 224 ? 9.834 -5.075 -17.873 1.00 91.75 224 PRO A C 1
ATOM 1835 O O . PRO A 1 224 ? 8.937 -4.462 -18.438 1.00 91.75 224 PRO A O 1
ATOM 1838 N N . GLU A 1 225 ? 10.051 -6.375 -18.104 1.00 91.44 225 GLU A N 1
ATOM 1839 C CA . GLU A 1 225 ? 9.276 -7.168 -19.074 1.00 91.44 225 GLU A CA 1
ATOM 1840 C C . GLU A 1 225 ? 7.778 -7.185 -18.724 1.00 91.44 225 GLU A C 1
ATOM 1842 O O . GLU A 1 225 ? 6.909 -7.073 -19.589 1.00 91.44 225 GLU A O 1
ATOM 1847 N N . PHE A 1 226 ? 7.455 -7.289 -17.432 1.00 92.75 226 PHE A N 1
ATOM 1848 C CA . PHE A 1 226 ? 6.077 -7.202 -16.964 1.00 92.75 226 PHE A CA 1
ATOM 1849 C C . PHE A 1 226 ? 5.468 -5.813 -17.222 1.00 92.75 226 PHE A C 1
ATOM 1851 O O . PHE A 1 226 ? 4.309 -5.723 -17.620 1.00 92.75 226 PHE A O 1
ATOM 1858 N N . GLN A 1 227 ? 6.217 -4.737 -16.996 1.00 93.19 227 GLN A N 1
ATOM 1859 C CA . GLN A 1 227 ? 5.756 -3.353 -17.110 1.00 93.19 227 GLN A CA 1
ATOM 1860 C C . GLN A 1 227 ? 5.538 -2.916 -18.565 1.00 93.19 227 GLN A C 1
ATOM 1862 O O . GLN A 1 227 ? 4.611 -2.150 -18.833 1.00 93.19 227 GLN A O 1
ATOM 1867 N N . GLU A 1 228 ? 6.340 -3.429 -19.501 1.00 91.81 228 GLU A N 1
ATOM 1868 C CA . GLU A 1 228 ? 6.232 -3.133 -20.935 1.00 91.81 228 GLU A CA 1
ATOM 1869 C C . GLU A 1 228 ? 4.892 -3.567 -21.543 1.00 91.81 228 GLU A C 1
ATOM 1871 O O . GLU A 1 228 ? 4.454 -2.998 -22.543 1.00 91.81 228 GLU A O 1
ATOM 1876 N N . ASN A 1 229 ? 4.204 -4.549 -20.949 1.00 91.06 229 ASN A N 1
ATOM 1877 C CA . ASN A 1 229 ? 2.903 -4.991 -21.437 1.00 91.06 229 ASN A CA 1
ATOM 1878 C C . ASN A 1 229 ? 1.820 -3.931 -21.146 1.00 91.06 229 ASN A C 1
ATOM 1880 O O . ASN A 1 229 ? 1.414 -3.773 -19.990 1.00 91.06 229 ASN A O 1
ATOM 1884 N N . PRO A 1 230 ? 1.231 -3.278 -22.170 1.00 88.81 230 PRO A N 1
ATOM 1885 C CA . PRO A 1 230 ? 0.241 -2.220 -21.959 1.00 88.81 230 PRO A CA 1
ATOM 1886 C C . PRO A 1 230 ? -1.009 -2.698 -21.214 1.00 88.81 230 PRO A C 1
ATOM 1888 O O . PRO A 1 230 ? -1.682 -1.910 -20.553 1.00 88.81 230 PRO A O 1
ATOM 1891 N N . LYS A 1 231 ? -1.322 -4.001 -21.274 1.00 89.94 231 LYS A N 1
ATOM 1892 C CA . LYS A 1 231 ? -2.455 -4.583 -20.546 1.00 89.94 231 LYS A CA 1
ATOM 1893 C C . LYS A 1 231 ? -2.253 -4.521 -19.029 1.00 89.94 231 LYS A C 1
ATOM 1895 O O . LYS A 1 231 ? -3.247 -4.518 -18.315 1.00 89.94 231 LYS A O 1
ATOM 1900 N N . HIS A 1 232 ? -1.008 -4.459 -18.546 1.00 92.81 232 HIS A N 1
ATOM 1901 C CA . HIS A 1 232 ? -0.649 -4.388 -17.124 1.00 92.81 232 HIS A CA 1
ATOM 1902 C C . HIS A 1 232 ? -0.776 -2.991 -16.509 1.00 92.81 232 HIS A C 1
ATOM 1904 O O . HIS A 1 232 ? -0.712 -2.869 -15.286 1.00 92.81 232 HIS A O 1
ATOM 1910 N N . GLN A 1 233 ? -1.042 -1.964 -17.322 1.00 91.00 233 GLN A N 1
ATOM 1911 C CA . GLN A 1 233 ? -1.255 -0.589 -16.869 1.00 91.00 233 GLN A CA 1
ATOM 1912 C C . GLN A 1 233 ? -2.640 -0.422 -16.229 1.00 91.00 233 GLN A C 1
ATOM 1914 O O . GLN A 1 233 ? -3.584 0.100 -16.821 1.00 91.00 233 GLN A O 1
ATOM 1919 N N . LEU A 1 234 ? -2.766 -0.894 -14.992 1.00 91.88 234 LEU A N 1
ATOM 1920 C CA . LEU A 1 234 ? -3.958 -0.732 -14.166 1.00 91.88 234 LEU A CA 1
ATOM 1921 C C . LEU A 1 234 ? -3.750 0.365 -13.129 1.00 91.88 234 LEU A C 1
ATOM 1923 O O . LEU A 1 234 ? -2.638 0.587 -12.659 1.00 91.88 234 LEU A O 1
ATOM 1927 N N . THR A 1 235 ? -4.825 1.045 -12.730 1.00 94.69 235 THR A N 1
ATOM 1928 C CA . THR A 1 235 ? -4.775 1.956 -11.579 1.00 94.69 235 THR A CA 1
ATOM 1929 C C . THR A 1 235 ? -4.925 1.179 -10.265 1.00 94.69 235 THR A C 1
ATOM 1931 O O . THR A 1 235 ? -5.521 0.097 -10.253 1.00 94.69 235 THR A O 1
ATOM 1934 N N . PRO A 1 236 ? -4.510 1.737 -9.110 1.00 96.06 236 PRO A N 1
ATOM 1935 C CA . PRO A 1 236 ? -4.787 1.149 -7.801 1.00 96.06 236 PRO A CA 1
ATOM 1936 C C . PRO A 1 236 ? -6.274 0.867 -7.595 1.00 96.06 236 PRO A C 1
ATOM 1938 O O . PRO A 1 236 ? -6.646 -0.151 -7.020 1.00 96.06 236 PRO A O 1
ATOM 1941 N N . ARG A 1 237 ? -7.145 1.739 -8.118 1.00 94.12 237 ARG A N 1
ATOM 1942 C CA . ARG A 1 237 ? -8.596 1.556 -8.050 1.00 94.12 237 ARG A CA 1
ATOM 1943 C C . ARG A 1 237 ? -9.040 0.288 -8.777 1.00 94.12 237 ARG A C 1
ATOM 1945 O O . ARG A 1 237 ? -9.875 -0.434 -8.238 1.00 94.12 237 ARG A O 1
ATOM 1952 N N . ASP A 1 238 ? -8.489 0.016 -9.957 1.00 94.94 238 ASP A N 1
ATOM 1953 C CA . ASP A 1 238 ? -8.819 -1.186 -10.727 1.00 94.94 238 ASP A CA 1
ATOM 1954 C C . ASP A 1 238 ? -8.379 -2.448 -9.982 1.00 94.94 238 ASP A C 1
ATOM 1956 O O . ASP A 1 238 ? -9.144 -3.408 -9.890 1.00 94.94 238 ASP A O 1
ATOM 1960 N N . ILE A 1 239 ? -7.183 -2.426 -9.386 1.00 96.88 239 ILE A N 1
ATOM 1961 C CA . ILE A 1 239 ? -6.656 -3.542 -8.590 1.00 96.88 239 ILE A CA 1
ATOM 1962 C C . ILE A 1 239 ? -7.535 -3.805 -7.366 1.00 96.88 239 ILE A C 1
ATOM 1964 O O . ILE A 1 239 ? -8.001 -4.928 -7.170 1.00 96.88 239 ILE A O 1
ATOM 1968 N N . ILE A 1 240 ? -7.825 -2.770 -6.571 1.00 96.75 240 ILE A N 1
ATOM 1969 C CA . ILE A 1 240 ? -8.671 -2.893 -5.378 1.00 96.75 240 ILE A CA 1
ATOM 1970 C C . ILE A 1 240 ? -10.078 -3.373 -5.750 1.00 96.75 240 ILE A C 1
ATOM 1972 O O . ILE A 1 240 ? -10.614 -4.239 -5.066 1.00 96.75 240 ILE A O 1
ATOM 1976 N N . ALA A 1 241 ? -10.662 -2.889 -6.851 1.00 95.25 241 ALA A N 1
ATOM 1977 C CA . ALA A 1 241 ? -11.972 -3.349 -7.309 1.00 95.25 241 ALA A CA 1
ATOM 1978 C C . ALA A 1 241 ? -11.982 -4.844 -7.674 1.00 95.25 241 ALA A C 1
ATOM 1980 O O . ALA A 1 241 ? -12.919 -5.558 -7.317 1.00 95.25 241 ALA A O 1
ATOM 1981 N N . ARG A 1 242 ? -10.935 -5.338 -8.344 1.00 97.19 242 ARG A N 1
ATOM 1982 C CA . ARG A 1 242 ? -10.802 -6.763 -8.696 1.00 97.19 242 ARG A CA 1
ATOM 1983 C C . ARG A 1 242 ? -10.590 -7.649 -7.460 1.00 97.19 242 ARG A C 1
ATOM 1985 O O . ARG A 1 242 ? -11.139 -8.749 -7.415 1.00 97.19 242 ARG A O 1
ATOM 1992 N N . ILE A 1 243 ? -9.867 -7.172 -6.442 1.00 96.81 243 ILE A N 1
ATOM 1993 C CA . ILE A 1 243 ? -9.711 -7.887 -5.158 1.00 96.81 243 ILE A CA 1
ATOM 1994 C C . ILE A 1 243 ? -11.013 -7.888 -4.355 1.00 96.81 243 ILE A C 1
ATOM 1996 O O . ILE A 1 243 ? -11.383 -8.908 -3.776 1.00 96.81 243 ILE A O 1
ATOM 2000 N N . ALA A 1 244 ? -11.734 -6.766 -4.335 1.00 94.94 244 ALA A N 1
ATOM 2001 C CA . ALA A 1 244 ? -13.008 -6.641 -3.632 1.00 94.94 244 ALA A CA 1
ATOM 2002 C C . ALA A 1 244 ? -14.020 -7.691 -4.120 1.00 94.94 244 ALA A C 1
ATOM 2004 O O . ALA A 1 244 ? -14.640 -8.379 -3.308 1.00 94.94 244 ALA A O 1
ATOM 2005 N N . ARG A 1 245 ? -14.079 -7.920 -5.443 1.00 96.00 245 ARG A N 1
ATOM 2006 C CA . ARG A 1 245 ? -14.875 -9.005 -6.046 1.00 96.00 245 ARG A CA 1
ATOM 2007 C C . ARG A 1 245 ? -14.474 -10.386 -5.532 1.00 96.00 245 ARG A C 1
ATOM 2009 O O . ARG A 1 245 ? -15.355 -11.165 -5.192 1.00 96.00 245 ARG A O 1
ATOM 2016 N N . SER A 1 246 ? -13.172 -10.668 -5.424 1.00 95.50 246 SER A N 1
ATOM 2017 C CA . SER A 1 246 ? -12.670 -11.938 -4.871 1.00 95.50 246 SER A CA 1
ATOM 2018 C C . SER A 1 246 ? -13.089 -12.153 -3.417 1.00 95.50 246 SER A C 1
ATOM 2020 O O . SER A 1 246 ? -13.240 -13.291 -2.988 1.00 95.50 246 SER A O 1
ATOM 2022 N N . LYS A 1 247 ? -13.244 -11.071 -2.648 1.00 94.19 247 LYS A N 1
ATOM 2023 C CA . LYS A 1 247 ? -13.631 -11.107 -1.233 1.00 94.19 247 LYS A CA 1
ATOM 2024 C C . LYS A 1 247 ? -15.138 -10.976 -1.005 1.00 94.19 247 LYS A C 1
ATOM 2026 O O . LYS A 1 247 ? -15.555 -10.986 0.149 1.00 94.19 247 LYS A O 1
ATOM 2031 N N . HIS A 1 248 ? -15.940 -10.841 -2.065 1.00 95.56 248 HIS A N 1
ATOM 2032 C CA . HIS A 1 248 ? -17.372 -10.529 -1.986 1.00 95.56 248 HIS A CA 1
ATOM 2033 C C . HIS A 1 248 ? -17.665 -9.283 -1.128 1.00 95.56 248 HIS A C 1
ATOM 2035 O O . HIS A 1 248 ? -18.587 -9.270 -0.315 1.00 95.56 248 HIS A O 1
ATOM 2041 N N . GLN A 1 249 ? -16.844 -8.243 -1.287 1.00 92.69 249 GLN A N 1
ATOM 2042 C CA . GLN A 1 249 ? -16.925 -6.984 -0.544 1.00 92.69 249 GLN A CA 1
ATOM 2043 C C . GLN A 1 249 ? -16.964 -5.793 -1.500 1.00 92.69 249 GLN A C 1
ATOM 2045 O O . GLN A 1 249 ? -16.525 -5.890 -2.647 1.00 92.69 249 GLN A O 1
ATOM 2050 N N . GLU A 1 250 ? -17.437 -4.646 -1.013 1.00 91.12 250 GLU A N 1
ATOM 2051 C CA . GLU A 1 250 ? -17.290 -3.384 -1.732 1.00 91.12 250 GLU A CA 1
ATOM 2052 C C . GLU A 1 250 ? -15.855 -2.846 -1.602 1.00 91.12 250 GLU A C 1
ATOM 2054 O O . GLU A 1 250 ? -15.233 -2.975 -0.542 1.00 91.12 250 GLU A O 1
ATOM 2059 N N . PRO A 1 251 ? -15.311 -2.161 -2.627 1.00 90.31 251 PRO A N 1
ATOM 2060 C CA . PRO A 1 251 ? -13.981 -1.556 -2.548 1.00 90.31 251 PRO A CA 1
ATOM 2061 C C . PRO A 1 251 ? -13.812 -0.593 -1.364 1.00 90.31 251 PRO A C 1
ATOM 2063 O O . PRO A 1 251 ? -12.720 -0.473 -0.815 1.00 90.31 251 PRO A O 1
ATOM 2066 N N . SER A 1 252 ? -14.888 0.089 -0.954 1.00 85.56 252 SER A N 1
ATOM 2067 C CA . SER A 1 252 ? -14.897 1.014 0.189 1.00 85.56 252 SER A CA 1
ATOM 2068 C C . SER A 1 252 ? -14.801 0.332 1.553 1.00 85.56 252 SER A C 1
ATOM 2070 O O . SER A 1 252 ? -14.543 1.012 2.552 1.00 85.56 252 SER A O 1
ATOM 2072 N N . ASP A 1 253 ? -15.025 -0.979 1.601 1.00 87.75 253 ASP A N 1
ATOM 2073 C CA . ASP A 1 253 ? -14.984 -1.770 2.827 1.00 87.75 253 ASP A CA 1
ATOM 2074 C C . ASP A 1 253 ? -13.622 -2.419 3.050 1.00 87.75 253 ASP A C 1
ATOM 2076 O O . ASP A 1 253 ? -13.349 -2.886 4.158 1.00 87.75 253 ASP A O 1
ATOM 2080 N N . LEU A 1 254 ? -12.732 -2.371 2.059 1.00 92.38 254 LEU A N 1
ATOM 2081 C CA . LEU A 1 254 ? -11.354 -2.818 2.196 1.00 92.38 254 LEU A CA 1
ATOM 2082 C C . LEU A 1 254 ? -10.517 -1.794 2.971 1.00 92.38 254 LEU A C 1
ATOM 2084 O O . LEU A 1 254 ? -10.618 -0.583 2.779 1.00 92.38 254 LEU A O 1
ATOM 2088 N N . THR A 1 255 ? -9.656 -2.298 3.850 1.00 94.00 255 THR A N 1
ATOM 2089 C CA . THR A 1 255 ? -8.596 -1.508 4.487 1.00 94.00 255 THR A CA 1
ATOM 2090 C C . THR A 1 255 ? -7.309 -1.760 3.716 1.00 94.00 255 THR A C 1
ATOM 2092 O O . THR A 1 255 ? -6.983 -2.913 3.448 1.00 94.00 255 THR A O 1
ATOM 2095 N N . VAL A 1 256 ? -6.587 -0.703 3.347 1.00 94.44 256 VAL A N 1
ATOM 2096 C CA . VAL A 1 256 ? -5.386 -0.811 2.511 1.00 94.44 256 VAL A CA 1
ATOM 2097 C C . VAL A 1 256 ? -4.240 -0.028 3.138 1.00 94.44 256 VAL A C 1
ATOM 2099 O O . VAL A 1 256 ? -4.389 1.157 3.433 1.00 94.44 256 VAL A O 1
ATOM 2102 N N . PHE A 1 257 ? -3.094 -0.682 3.294 1.00 95.75 257 PHE A N 1
ATOM 2103 C CA . PHE A 1 257 ? -1.800 -0.040 3.479 1.00 95.75 257 PHE A CA 1
ATOM 2104 C C . PHE A 1 257 ? -1.106 0.038 2.123 1.00 95.75 257 PHE A C 1
ATOM 2106 O O . PHE A 1 257 ? -0.775 -0.987 1.532 1.00 95.75 257 PHE A O 1
ATOM 2113 N N . LEU A 1 258 ? -0.894 1.258 1.630 1.00 95.50 258 LEU A N 1
ATOM 2114 C CA . LEU A 1 258 ? -0.077 1.512 0.448 1.00 95.50 258 LEU A CA 1
ATOM 2115 C C . LEU A 1 258 ? 1.264 2.076 0.910 1.00 95.50 258 LEU A C 1
ATOM 2117 O O . LEU A 1 258 ? 1.344 3.229 1.333 1.00 95.50 258 LEU A O 1
ATOM 2121 N N . LEU A 1 259 ? 2.291 1.238 0.870 1.00 95.00 259 LEU A N 1
ATOM 2122 C CA . LEU A 1 259 ? 3.615 1.537 1.388 1.00 95.00 259 LEU A CA 1
ATOM 2123 C C . LEU A 1 259 ? 4.539 1.830 0.207 1.00 95.00 259 LEU A C 1
ATOM 2125 O O . LEU A 1 259 ? 4.814 0.941 -0.593 1.00 95.00 259 LEU A O 1
ATOM 2129 N N . LEU A 1 260 ? 4.970 3.086 0.075 1.00 92.94 260 LEU A N 1
ATOM 2130 C CA . LEU A 1 260 ? 5.804 3.542 -1.038 1.00 92.94 260 LEU A CA 1
ATOM 2131 C C . LEU A 1 260 ? 7.248 3.739 -0.568 1.00 92.94 260 LEU A C 1
ATOM 2133 O O . LEU A 1 260 ? 7.504 4.587 0.288 1.00 92.94 260 LEU A O 1
ATOM 2137 N N . ASP A 1 261 ? 8.179 2.994 -1.154 1.00 92.06 261 ASP A N 1
ATOM 2138 C CA . ASP A 1 261 ? 9.618 3.143 -0.941 1.00 92.06 261 ASP A CA 1
ATOM 2139 C C . ASP A 1 261 ? 10.307 3.718 -2.183 1.00 92.06 261 ASP A C 1
ATOM 2141 O O . ASP A 1 261 ? 9.830 3.564 -3.309 1.00 92.06 261 ASP A O 1
ATOM 2145 N N . GLY A 1 262 ? 11.430 4.407 -1.988 1.00 87.88 262 GLY A N 1
ATOM 2146 C CA . GLY A 1 262 ? 12.181 4.997 -3.098 1.00 87.88 262 GLY A CA 1
ATOM 2147 C C . GLY A 1 262 ? 11.531 6.217 -3.750 1.00 87.88 262 GLY A C 1
ATOM 2148 O O . GLY A 1 262 ? 11.953 6.613 -4.827 1.00 87.88 262 GLY A O 1
ATOM 2149 N N . VAL A 1 263 ? 10.539 6.855 -3.117 1.00 86.44 263 VAL A N 1
ATOM 2150 C CA . VAL A 1 263 ? 9.810 8.014 -3.686 1.00 86.44 263 VAL A CA 1
ATOM 2151 C C . VAL A 1 263 ? 10.745 9.166 -4.084 1.00 86.44 263 VAL A C 1
ATOM 2153 O O . VAL A 1 263 ? 10.469 9.885 -5.034 1.00 86.44 263 VAL A O 1
ATOM 2156 N N . HIS A 1 264 ? 11.891 9.311 -3.416 1.00 81.50 264 HIS A N 1
ATOM 2157 C CA . HIS A 1 264 ? 12.911 10.303 -3.770 1.00 81.50 264 HIS A CA 1
ATOM 2158 C C . HIS A 1 264 ? 13.509 10.104 -5.178 1.00 81.50 264 HIS A C 1
ATOM 2160 O O . HIS A 1 264 ? 14.089 11.034 -5.722 1.00 81.50 264 HIS A O 1
ATOM 2166 N N . LYS A 1 265 ? 13.382 8.910 -5.773 1.00 79.81 265 LYS A N 1
ATOM 2167 C CA . LYS A 1 265 ? 13.786 8.622 -7.159 1.00 79.81 265 LYS A CA 1
ATOM 2168 C C . LYS A 1 265 ? 12.823 9.191 -8.199 1.00 79.81 265 LYS A C 1
ATOM 2170 O O . LYS A 1 265 ? 13.175 9.225 -9.369 1.00 79.81 265 LYS A O 1
ATOM 2175 N N . LEU A 1 266 ? 11.635 9.622 -7.771 1.00 76.62 266 LEU A N 1
ATOM 2176 C CA . LEU A 1 266 ? 10.633 10.265 -8.622 1.00 76.62 266 LEU A CA 1
ATOM 2177 C C . LEU A 1 266 ? 10.869 11.775 -8.773 1.00 76.62 266 LEU A C 1
ATOM 2179 O O . LEU A 1 266 ? 10.129 12.432 -9.495 1.00 76.62 266 LEU A O 1
ATOM 2183 N N . MET A 1 267 ? 11.832 12.335 -8.039 1.00 70.88 267 MET A N 1
ATOM 2184 C CA . MET A 1 267 ? 12.153 13.761 -8.079 1.00 70.88 267 MET A CA 1
ATOM 2185 C C . MET A 1 267 ? 13.073 14.0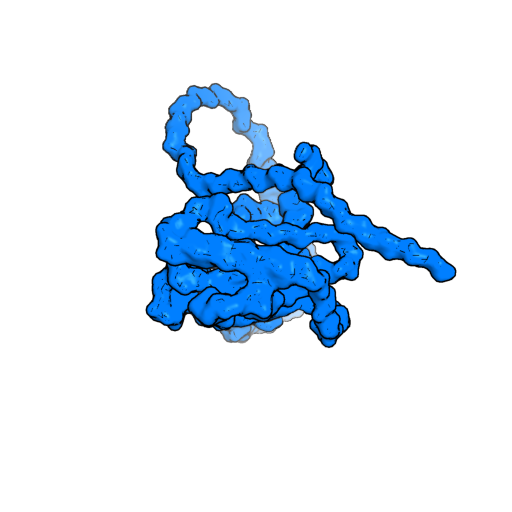26 -9.275 1.00 70.88 267 MET A C 1
ATOM 2187 O O . MET A 1 267 ? 14.058 13.310 -9.457 1.00 70.88 267 MET A O 1
ATOM 2191 N N . GLU A 1 268 ? 12.736 15.018 -10.099 1.00 62.12 268 GLU A N 1
ATOM 2192 C CA . GLU A 1 268 ? 13.447 15.313 -11.350 1.00 62.12 268 GLU A CA 1
ATOM 2193 C C . GLU A 1 268 ? 14.704 16.154 -11.088 1.00 62.12 268 GLU A C 1
ATOM 2195 O O . GLU A 1 268 ? 15.729 15.963 -11.742 1.00 62.12 268 GLU A O 1
ATOM 2200 N N . ASN A 1 269 ? 14.657 17.036 -10.085 1.00 57.75 269 ASN A N 1
ATOM 2201 C CA . ASN A 1 269 ? 15.765 17.893 -9.673 1.00 57.75 269 ASN A CA 1
ATOM 2202 C C . ASN A 1 269 ? 16.146 17.665 -8.205 1.00 57.75 269 ASN A C 1
ATOM 2204 O O . ASN A 1 269 ? 15.312 17.328 -7.366 1.00 57.75 269 ASN A O 1
ATOM 2208 N N . SER A 1 270 ? 17.411 17.935 -7.860 1.00 54.31 270 SER A N 1
ATOM 2209 C CA . SER A 1 270 ? 17.901 17.897 -6.469 1.00 54.31 270 SER A CA 1
ATOM 2210 C C . SER A 1 270 ? 17.172 18.862 -5.529 1.00 54.31 270 SER A C 1
ATOM 2212 O O . SER A 1 270 ? 17.221 18.679 -4.314 1.00 54.31 270 SER A O 1
ATOM 2214 N N . ASP A 1 271 ? 16.504 19.865 -6.102 1.00 56.59 271 ASP A N 1
ATOM 2215 C CA . ASP A 1 271 ? 15.833 20.951 -5.390 1.00 56.59 271 ASP A CA 1
ATOM 2216 C C . ASP A 1 271 ? 14.311 20.737 -5.301 1.00 56.59 271 ASP A C 1
ATOM 2218 O O . ASP A 1 271 ? 13.607 21.511 -4.645 1.00 56.59 271 ASP A O 1
ATOM 2222 N N . ASP A 1 272 ? 13.786 19.666 -5.909 1.00 52.03 272 ASP A N 1
ATOM 2223 C CA . ASP A 1 272 ? 12.374 19.298 -5.822 1.00 52.03 272 ASP A CA 1
ATOM 2224 C C . ASP A 1 272 ? 12.064 18.836 -4.388 1.00 52.03 272 ASP A C 1
ATOM 2226 O O . ASP A 1 272 ? 12.229 17.677 -4.019 1.00 52.03 272 ASP A O 1
ATOM 2230 N N . GLY A 1 273 ? 11.651 19.775 -3.537 1.00 48.38 273 GLY A N 1
ATOM 2231 C CA . GLY A 1 273 ? 11.408 19.546 -2.107 1.00 48.38 273 GLY A CA 1
ATOM 2232 C C . GLY A 1 273 ? 12.053 20.582 -1.186 1.00 48.38 273 GLY A C 1
ATOM 2233 O O . GLY A 1 273 ? 11.794 20.561 0.016 1.00 48.38 273 GLY A O 1
ATOM 2234 N N . VAL A 1 274 ? 12.845 21.506 -1.738 1.00 40.16 274 VAL A N 1
ATOM 2235 C CA . VAL A 1 274 ? 13.409 22.657 -1.027 1.00 40.16 274 VAL A CA 1
ATOM 2236 C C . VAL A 1 274 ? 12.610 23.905 -1.411 1.00 40.16 274 VAL A C 1
ATOM 2238 O O . VAL A 1 274 ? 13.029 24.690 -2.252 1.00 40.16 274 VAL A O 1
ATOM 2241 N N . ASN A 1 275 ? 11.423 24.066 -0.825 1.00 39.09 275 ASN A N 1
ATOM 2242 C CA . ASN A 1 275 ? 10.680 25.332 -0.835 1.00 39.09 275 ASN A CA 1
ATOM 2243 C C . ASN A 1 275 ? 10.170 25.644 0.570 1.00 39.09 275 ASN A C 1
ATOM 2245 O O . ASN A 1 275 ? 9.504 24.763 1.163 1.00 39.09 275 ASN A O 1
#

Organism: Gigaspora margarita (NCBI:txid4874)

Secondary structure (DSSP, 8-state):
----------------PPP-----------------SSSSSHHHHHHHHHHHHHHHHTT-----S-HHHHHHHHHHHHHHHS----SS--SS----PPPPS--SGGGSSPP---HHHHHHHHHHHHHHHHHHHTT---GGGS--------TTSSHHHHHHHHHHHHHHH---HHHHHHHHT-EEEEEESSTTS---TTT-SSHHHHHHHHHHHHHH--TT--HHHHHH-GGG---HHHHHHHHHHHTTS-GGG--EEEEEE-GGGG-SSTTTT--

Nearest PDB structures (foldseek):
  4nqa-assembly1_B  TM=1.326E-01  e=2.041E+00  Homo sapiens

Solvent-accessible surface area (backbone atoms only — not comparable to full-atom values): 17665 Å² total; per-residue (Å²): 140,82,86,80,78,82,80,82,76,87,74,90,77,90,80,90,79,82,80,94,73,86,87,89,75,82,82,83,92,80,91,79,89,86,89,87,83,85,78,67,70,69,66,55,59,56,50,56,52,50,55,54,53,55,61,60,58,77,75,64,84,86,81,95,75,65,74,68,67,52,51,54,57,49,48,53,50,48,55,62,67,50,64,78,68,70,95,58,81,66,80,54,35,71,88,45,80,51,71,69,73,44,86,53,84,76,58,79,52,86,83,82,75,62,77,64,54,38,58,52,42,28,54,54,51,52,53,29,50,54,32,53,77,69,70,47,82,51,73,92,47,58,89,82,88,83,87,85,79,67,88,89,75,46,61,51,47,52,58,58,45,42,66,62,51,48,40,71,36,44,86,50,66,70,59,31,56,43,52,74,68,36,47,57,40,66,38,53,33,36,92,84,46,50,74,42,81,87,79,37,76,48,66,52,32,46,51,13,29,46,51,48,43,52,51,65,66,49,98,90,58,56,52,69,71,54,64,69,39,74,85,48,63,33,37,53,66,56,52,45,45,17,31,16,58,63,68,77,46,56,58,88,74,60,40,74,46,80,42,77,41,45,66,78,69,75,47,92,48,100,58,69,85,75,127

Foldseek 3Di:
DDDDDDDPDPDDDDDDDDDDDDDDDDDDDDDDDDDDDPPPPVVVVVVVVVVVVVVVVVPDPDDPPDPVVVVVVVVVVVVVVPPPPPPADDLAFAADAFDQLDPDPCLPDDDDDDPVLLVVLQVLLVQLVVCLVVVNPDPVSDDDDDQDDDPPPCSSVCLRCVLVSSLVSYDDPVSNVQSVQAREQAAECDPQLNDDCVQCVDVQQSQQLSSVCRRPPDPPDGSVRSSPPPSSRDGPVSVLSSHCVVVVHDSSSHHYHYRYYPVVSVDPDPCRVVD

Radius of gyration: 25.96 Å; Cα contacts (8 Å, |Δi|>4): 212; chains: 1; bounding box: 51×59×76 Å